Protein AF-0000000086211086 (afdb_homodimer)

Secondary structure (DSSP, 8-state):
--------S---EEEEETTS-EEEEPPP-TTSEEEEEEE-S---SSSPP--EEEEEEE--TTSSS--EEEEEEE-SSSSEEEEEEEEEEE-TT--EEEEEEEEEEE--SSGGGGGGSEEEEEEEEEE-/--------S---EEEEETTS-EEEEPPP-TTSEEEEEEE-S---SSSPP--EEEEEEE--TTSSS--EEEEEEE-SS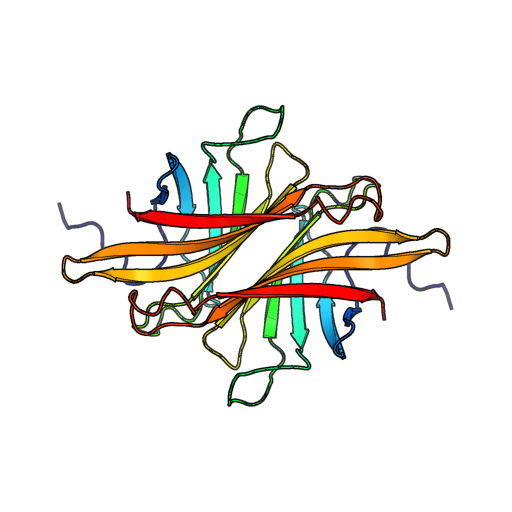SSEEEEEEEEEEE-TT--EEEEEEEEEEE--SSGGGGGGSEEEEEEEEEE-

Solvent-accessible surface area (backbone atoms only — not comparable to full-atom values): 1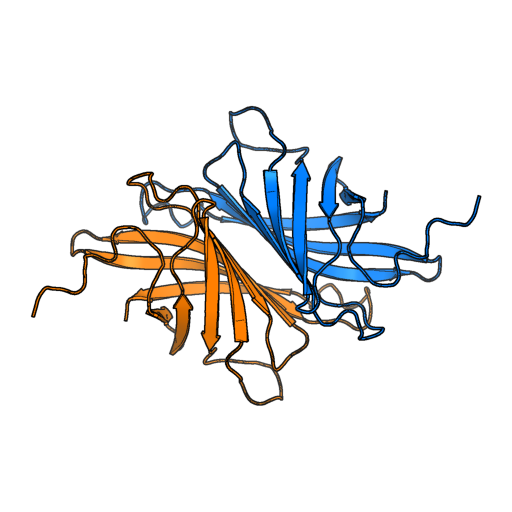3679 Å² total; per-residue (Å²): 128,79,72,72,76,72,73,69,74,52,83,43,43,44,33,35,31,88,78,62,24,38,36,41,33,44,70,54,50,97,82,19,40,27,42,37,37,37,36,66,64,74,75,91,63,93,49,72,84,48,75,16,49,29,42,32,41,34,48,65,56,81,45,93,54,55,40,25,26,25,33,28,38,51,45,69,54,49,73,33,24,36,27,32,33,32,35,44,45,67,48,97,87,65,52,52,34,36,48,34,40,36,40,38,27,47,60,55,96,45,78,88,50,49,87,74,27,64,45,74,53,71,50,48,29,32,71,108,128,78,71,73,75,74,72,67,76,52,80,42,42,45,33,35,31,88,79,61,22,39,35,40,34,43,70,53,50,97,83,19,40,27,42,36,37,38,36,67,64,72,73,91,63,93,50,71,84,45,75,15,48,29,44,34,40,34,48,67,59,82,44,94,55,55,39,25,27,27,32,28,38,51,47,69,52,49,72,34,24,36,27,32,33,32,34,46,46,66,48,98,87,66,53,50,34,37,47,34,40,36,41,39,28,48,60,57,95,44,77,87,51,50,86,74,26,62,46,73,52,70,50,48,28,32,70,108

Sequence (256 aa):
PSPPPSQQGTLAGIWVNELGSKMVLEPPNAKGEFSGSYLTAVSAAQKPILKSPLVGVQHDPSKEDQPTFGFTVNWAFSDSTTVFVGQRFVDSKGEETLETMWLLREEMDSAGDNWKATRVGTNVFRREPSPPPSQQGTLAGIWVNELGSKMVLEPPNAKGEFSGSYLTAVSAAQKPILKSPLVGVQHDPSKEDQPTFGFTVNWAFSDSTTVFVGQRFVDSKGEETLETMWLLREEMDSAGDNWKATRVGTNV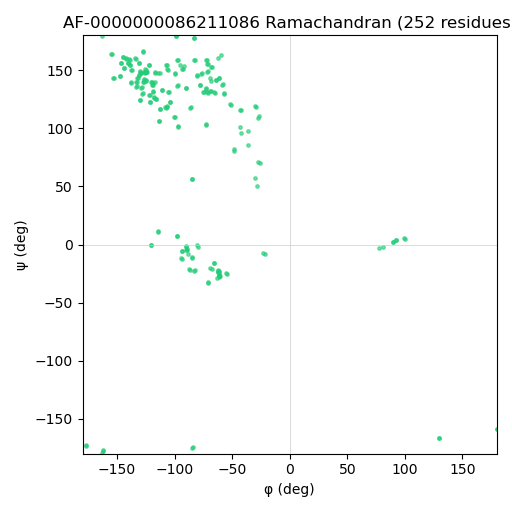FRRE

Foldseek 3Di:
DPDPPPCQQFPAAWKAWPLGKIKGKDGADQQQKTKTWIFDPDDPDPWDTDIWIKIWGWPHSVPSDFTKIKMKTDGPTAQKIKMKIWTWDQDPVRWIKTKIKMKIAHDDPDPVCRVPGIDIDIIMMTHD/DPDPPPCQQFPAAWKAWPLGKIKGKDGADQQQKTKTWIFDPDDPDPWDTDIWIKIWGWPDSPPSDFTKIKMKTDGPGAQKIKMKIWTWDQDPVRWIKTKIKMKIAHDDPDPVCRVPGIDIDIIMMTHD

InterPro domains:
  IPR005468 Avidin/streptavidin [PF01382] (7-127)
  IPR005468 Avidin/streptavidin [PS51326] (7-128)
  IPR005469 Avidin [PR00709] (11-25)
  IPR005469 Avidin [PR00709] (32-40)
  IPR005469 Avidin [PR00709] (62-74)
  IPR005469 Avidin [PR00709] (80-90)
  IPR005469 Avidin [PR00709] (98-109)
  IPR005469 Avidin [PR00709] (115-128)
  IPR036896 Avidin-like superfamily [G3DSA:2.40.128.30] (5-128)
  IPR036896 Avidin-like superfamily [SSF50876] (10-127)
  IPR051764 Avidin/Streptavidin-related [PTHR34399] (8-127)

Nearest PDB structures (foldseek):
  7zn1-assembly1_D  TM=9.710E-01  e=3.289E-14  Gallus gallus
  4jhq-assembly1_A-2  TM=9.637E-01  e=2.962E-14  Gallus gallus
  2avi-assembly1_A  TM=9.689E-01  e=3.122E-14  Gallus gallus
  5iru-assembly1_C  TM=9.589E-01  e=3.652E-14  Gallus gallus
  2cam-assembly1_B-2  TM=9.403E-01  e=3.841E-13  Gallus gallus

Radius of gyration: 18.15 Å; Cα contacts (8 Å, |Δi|>4): 656; chains: 2; bou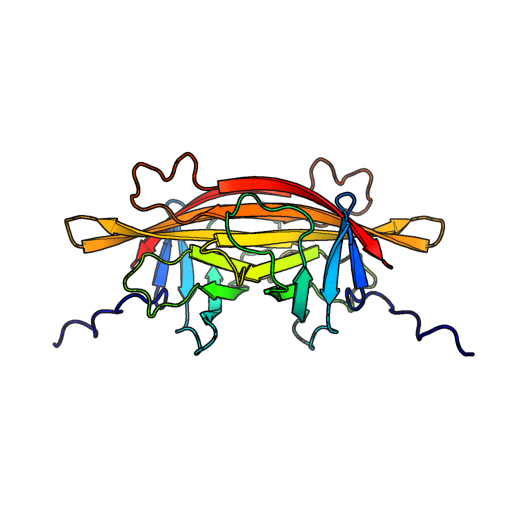nding box: 46×65×45 Å

Organism: Python bivittatus (NCBI:txid176946)

Structure (mmCIF, N/CA/C/O backbone):
data_AF-0000000086211086-model_v1
#
loop_
_entity.id
_entity.type
_entity.pdbx_description
1 polymer Avidin-like
#
loop_
_atom_site.group_PDB
_atom_site.id
_atom_site.type_symbol
_atom_site.label_atom_id
_atom_site.label_alt_id
_atom_site.label_comp_id
_atom_site.label_asym_id
_atom_site.label_entity_id
_atom_site.label_seq_id
_atom_site.pdbx_PDB_ins_code
_atom_site.Cartn_x
_atom_site.Cartn_y
_atom_site.Cartn_z
_atom_site.occupancy
_atom_site.B_iso_or_equiv
_atom_site.auth_seq_id
_atom_site.auth_comp_id
_atom_site.auth_asym_id
_atom_site.auth_atom_id
_atom_site.pdbx_PDB_model_num
ATOM 1 N N . PRO A 1 1 ? -15.328 -25.141 -25.922 1 28.23 1 PRO A N 1
ATOM 2 C CA . PRO A 1 1 ? -15.109 -23.719 -25.594 1 28.23 1 PRO A CA 1
ATOM 3 C C . PRO A 1 1 ? -13.695 -23.453 -25.094 1 28.23 1 PRO A C 1
ATOM 5 O O . PRO A 1 1 ? -13.164 -24.219 -24.281 1 28.23 1 PRO A O 1
ATOM 8 N N . SER A 1 2 ? -12.766 -22.859 -25.828 1 30.91 2 SER A N 1
ATOM 9 C CA . SER A 1 2 ? -11.328 -22.797 -25.578 1 30.91 2 SER A CA 1
ATOM 10 C C . SER A 1 2 ? -11.039 -22.328 -24.156 1 30.91 2 SER A C 1
ATOM 12 O O . SER A 1 2 ? -11.766 -21.484 -23.609 1 30.91 2 SER A O 1
ATOM 14 N N . PRO A 1 3 ? -10.359 -23.078 -23.297 1 35.62 3 PRO A N 1
ATOM 15 C CA . PRO A 1 3 ? -10.156 -22.641 -21.906 1 35.62 3 PRO A CA 1
ATOM 16 C C . PRO A 1 3 ? -9.805 -21.172 -21.781 1 35.62 3 PRO A C 1
ATOM 18 O O . PRO A 1 3 ? -9.281 -20.578 -22.734 1 35.62 3 PRO A O 1
ATOM 21 N N . PRO A 1 4 ? -10.562 -20.281 -21.172 1 39.59 4 PRO A N 1
ATOM 22 C CA . PRO A 1 4 ? -10.203 -18.859 -21.219 1 39.59 4 PRO A CA 1
ATOM 23 C C . PRO A 1 4 ? -8.703 -18.641 -21.312 1 39.59 4 PRO A C 1
ATOM 25 O O . PRO A 1 4 ? -7.91 -19.484 -20.891 1 39.59 4 PRO A O 1
ATOM 28 N N . PRO A 1 5 ? -8.156 -18.031 -22.297 1 39.59 5 PRO A N 1
ATOM 29 C CA . PRO A 1 5 ? -6.715 -17.844 -22.469 1 39.59 5 PRO A CA 1
ATOM 30 C C . PRO A 1 5 ? -5.953 -17.828 -21.156 1 39.59 5 PRO A C 1
ATOM 32 O O . PRO A 1 5 ? -6.492 -17.391 -20.125 1 39.59 5 PRO A O 1
ATOM 35 N N . SER A 1 6 ? -5.188 -18.812 -20.828 1 40.25 6 SER A N 1
ATOM 36 C CA . SER A 1 6 ? -4.336 -19.047 -19.672 1 40.25 6 SER A CA 1
ATOM 37 C C . SER A 1 6 ? -3.885 -17.734 -19.031 1 40.25 6 SER A C 1
ATOM 39 O O . SER A 1 6 ? -3.332 -16.875 -19.719 1 40.25 6 SER A O 1
ATOM 41 N N . GLN A 1 7 ? -4.801 -16.938 -18.359 1 49.19 7 GLN A N 1
ATOM 42 C CA . GLN A 1 7 ? -4.363 -15.703 -17.703 1 49.19 7 GLN A CA 1
ATOM 43 C C . GLN A 1 7 ? -2.92 -15.82 -17.234 1 49.19 7 GLN A C 1
ATOM 45 O O . GLN A 1 7 ? -2.641 -16.484 -16.234 1 49.19 7 GLN A O 1
ATOM 50 N N . GLN A 1 8 ? -2.047 -16.094 -18.078 1 50.94 8 GLN A N 1
ATOM 51 C CA . GLN A 1 8 ? -0.593 -16.219 -18.109 1 50.94 8 GLN A CA 1
ATOM 52 C C . GLN A 1 8 ? 0.067 -15.172 -17.203 1 50.94 8 GLN A C 1
ATOM 54 O O . GLN A 1 8 ? 0.174 -14 -17.578 1 50.94 8 GLN A O 1
ATOM 59 N N . GLY A 1 9 ? 0.181 -15.406 -16.156 1 63.81 9 GLY A N 1
ATOM 60 C CA . GLY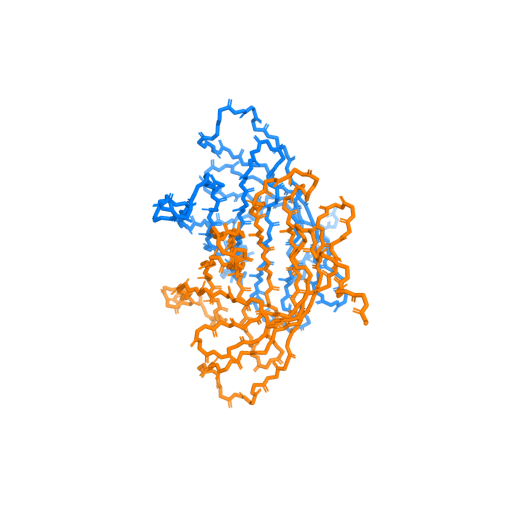 A 1 9 ? 1.133 -14.789 -15.258 1 63.81 9 GLY A CA 1
ATOM 61 C C . GLY A 1 9 ? 0.667 -13.438 -14.734 1 63.81 9 GLY A C 1
ATOM 62 O O . GLY A 1 9 ? 1.392 -12.773 -13.992 1 63.81 9 GLY A O 1
ATOM 63 N N . THR A 1 10 ? -0.598 -12.984 -15.25 1 75 10 THR A N 1
ATOM 64 C CA . THR A 1 10 ? -1.023 -11.664 -14.797 1 75 10 THR A CA 1
ATOM 65 C C . THR A 1 10 ? -2.006 -11.781 -13.633 1 75 10 THR A C 1
ATOM 67 O O . THR A 1 10 ? -2.619 -12.836 -13.438 1 75 10 THR A O 1
ATOM 70 N N . LEU A 1 11 ? -2.178 -10.773 -12.836 1 89.38 11 LEU A N 1
ATOM 71 C CA . LEU A 1 11 ? -3.092 -10.688 -11.703 1 89.38 11 LEU A CA 1
ATOM 72 C C . LEU A 1 11 ? -4.508 -10.367 -12.172 1 89.38 11 LEU A C 1
ATOM 74 O O . LEU A 1 11 ? -5.449 -10.406 -11.375 1 89.38 11 LEU A O 1
ATOM 78 N N . ALA A 1 12 ? -4.684 -10.211 -13.422 1 91.56 12 ALA A N 1
ATOM 79 C CA . ALA A 1 12 ? -5.996 -9.836 -13.938 1 91.56 12 ALA A CA 1
ATOM 80 C C . ALA A 1 12 ? -7.027 -10.93 -13.672 1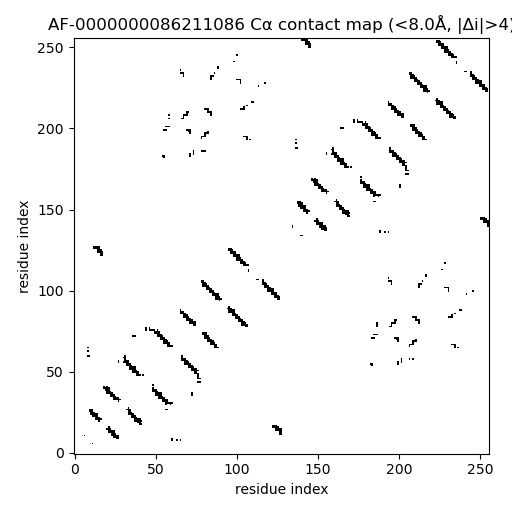 91.56 12 ALA A C 1
ATOM 82 O O . ALA A 1 12 ? -6.723 -12.125 -13.789 1 91.56 12 ALA A O 1
ATOM 83 N N . GLY A 1 13 ? -8.242 -10.5 -13.336 1 94.31 13 GLY A N 1
ATOM 84 C CA . GLY A 1 13 ? -9.312 -11.445 -13.062 1 94.31 13 GLY A CA 1
ATOM 85 C C . GLY A 1 13 ? -10.016 -11.172 -11.742 1 94.31 13 GLY A C 1
ATOM 86 O O . GLY A 1 13 ? -9.93 -10.07 -11.203 1 94.31 13 GLY A O 1
ATOM 87 N N . ILE A 1 14 ? -10.758 -12.148 -11.367 1 96.81 14 ILE A N 1
ATOM 88 C CA . ILE A 1 14 ? -11.547 -12.039 -10.148 1 96.81 14 ILE A CA 1
ATOM 89 C C . ILE A 1 14 ? -10.906 -12.875 -9.039 1 96.81 14 ILE A C 1
ATOM 91 O O . ILE A 1 14 ? -10.594 -14.055 -9.25 1 96.81 14 ILE A O 1
ATOM 95 N N . TRP A 1 15 ? -10.75 -12.273 -7.906 1 97.19 15 TRP A N 1
ATOM 96 C CA . TRP A 1 15 ? -10.125 -12.906 -6.75 1 97.19 15 TRP A CA 1
ATOM 97 C C . TRP A 1 15 ? -11.023 -12.805 -5.523 1 97.19 15 TRP A C 1
ATOM 99 O O . TRP A 1 15 ? -11.609 -11.75 -5.262 1 97.19 15 TRP A O 1
ATOM 109 N N . VAL A 1 16 ? -11.102 -13.875 -4.707 1 98.06 16 VAL A N 1
ATOM 110 C CA . VAL A 1 16 ? -11.906 -13.914 -3.486 1 98.06 16 VAL A CA 1
ATOM 111 C C . VAL A 1 16 ? -11.047 -14.406 -2.32 1 98.06 16 VAL A C 1
ATOM 113 O O . VAL A 1 16 ? -10.297 -15.367 -2.461 1 98.06 16 VAL A O 1
ATOM 116 N N . ASN A 1 17 ? -11.188 -13.672 -1.181 1 97.75 17 ASN A N 1
ATOM 117 C CA . ASN A 1 17 ? -10.383 -14.141 -0.052 1 97.75 17 ASN A CA 1
ATOM 118 C C . ASN A 1 17 ? -11.211 -14.992 0.909 1 97.75 17 ASN A C 1
ATOM 120 O O . ASN A 1 17 ? -12.391 -15.25 0.659 1 97.75 17 ASN A O 1
ATOM 124 N N . GLU A 1 18 ? -10.57 -15.477 1.954 1 96.44 18 GLU A N 1
ATOM 125 C CA . GLU A 1 18 ? -11.148 -16.422 2.9 1 96.44 18 GLU A CA 1
ATOM 126 C C . GLU A 1 18 ? -12.305 -15.797 3.68 1 96.44 18 GLU A C 1
ATOM 128 O O . GLU A 1 18 ? -13.102 -16.5 4.293 1 96.44 18 GLU A O 1
ATOM 133 N N . LEU A 1 19 ? -12.453 -14.469 3.678 1 96.81 19 LEU A N 1
ATOM 134 C CA . LEU A 1 19 ? -13.531 -13.781 4.391 1 96.81 19 LEU A CA 1
ATOM 135 C C . LEU A 1 19 ? -14.719 -13.531 3.467 1 96.81 19 LEU A C 1
ATOM 137 O O . LEU A 1 19 ? -15.766 -13.062 3.914 1 96.81 19 LEU A O 1
ATOM 141 N N . GLY A 1 20 ? -14.469 -13.75 2.143 1 97.12 20 GLY A N 1
ATOM 142 C CA . GLY A 1 20 ? -15.523 -13.547 1.163 1 97.12 20 GLY A CA 1
ATOM 143 C C . GLY A 1 20 ? -15.422 -12.211 0.448 1 97.12 20 GLY A C 1
ATOM 144 O O . GLY A 1 20 ? -16.344 -11.82 -0.28 1 97.12 20 GLY A O 1
ATOM 145 N N . SER A 1 21 ? -14.375 -11.453 0.694 1 97.62 21 SER A N 1
ATOM 146 C CA . SER A 1 21 ? -14.148 -10.219 -0.049 1 97.62 21 SER A CA 1
ATOM 147 C C . SER A 1 21 ? -13.719 -10.508 -1.483 1 97.62 21 SER A C 1
ATOM 149 O O . SER A 1 21 ? -13 -11.477 -1.737 1 97.62 21 SER A O 1
ATOM 151 N N . LYS A 1 22 ? -14.094 -9.625 -2.365 1 97.88 22 LYS A N 1
ATOM 152 C CA . LYS A 1 22 ? -13.867 -9.859 -3.789 1 97.88 22 LYS A CA 1
ATOM 153 C C . LYS A 1 22 ? -13.148 -8.68 -4.43 1 97.88 22 LYS A C 1
ATOM 155 O O . LYS A 1 22 ? -13.516 -7.523 -4.215 1 97.88 22 LYS A O 1
ATOM 160 N N . MET A 1 23 ? -12.102 -8.969 -5.148 1 97.44 23 MET A N 1
ATOM 161 C CA . MET A 1 23 ? -11.461 -7.934 -5.953 1 97.44 23 MET A CA 1
ATOM 162 C C . MET A 1 23 ? -11.469 -8.312 -7.43 1 97.44 23 MET A C 1
ATOM 164 O O . MET A 1 23 ? -11.312 -9.484 -7.777 1 97.44 23 MET A O 1
ATOM 168 N N . VAL A 1 24 ? -11.703 -7.387 -8.289 1 97.56 24 VAL A N 1
ATOM 169 C CA . VAL A 1 24 ? -11.633 -7.508 -9.742 1 97.56 24 VAL A CA 1
ATOM 170 C C . VAL A 1 24 ? -10.477 -6.66 -10.281 1 97.56 24 VAL A C 1
ATOM 172 O O . VAL A 1 24 ? -10.477 -5.438 -10.141 1 97.56 24 VAL A O 1
ATOM 175 N N . LEU A 1 25 ? -9.5 -7.32 -10.883 1 95.81 25 LEU A N 1
ATOM 176 C CA . LEU A 1 25 ? -8.305 -6.625 -11.336 1 95.81 25 LEU A CA 1
ATOM 177 C C . LEU A 1 25 ? -8.25 -6.586 -12.859 1 95.81 25 LEU A C 1
ATOM 179 O O . LEU A 1 25 ? -8.477 -7.605 -13.523 1 95.81 25 LEU A O 1
ATOM 183 N N . GLU A 1 26 ? -7.961 -5.418 -13.344 1 94.88 26 GLU A N 1
ATOM 184 C CA . GLU A 1 26 ? -7.691 -5.25 -14.773 1 94.88 26 GLU A CA 1
ATOM 185 C C . GLU A 1 26 ? -6.246 -5.605 -15.109 1 94.88 26 GLU A C 1
ATOM 187 O O . GLU A 1 26 ? -5.383 -5.594 -14.227 1 94.88 26 GLU A O 1
ATOM 192 N N . PRO A 1 27 ? -5.992 -5.918 -16.438 1 91.12 27 PRO A N 1
ATOM 193 C CA . PRO A 1 27 ? -4.602 -6.176 -16.812 1 91.12 27 PRO A CA 1
ATOM 194 C C . PRO A 1 27 ? -3.693 -4.973 -16.578 1 91.12 27 PRO A C 1
ATOM 196 O O . PRO A 1 27 ? -4.113 -3.828 -16.766 1 91.12 27 PRO A O 1
ATOM 199 N N . PRO A 1 28 ? -2.455 -5.301 -16.156 1 88.5 28 PRO A N 1
ATOM 200 C CA . PRO A 1 28 ? -1.507 -4.199 -15.984 1 88.5 28 PRO A CA 1
ATOM 201 C C . PRO A 1 28 ? -1.021 -3.613 -17.312 1 88.5 28 PRO A C 1
ATOM 203 O O . PRO A 1 28 ? -1.089 -4.281 -18.344 1 88.5 28 PRO A O 1
ATOM 206 N N . ASN A 1 29 ? -0.563 -2.418 -17.172 1 88.75 29 ASN A N 1
ATOM 207 C CA . ASN A 1 29 ? 0.105 -1.812 -18.328 1 88.75 29 ASN A CA 1
ATOM 208 C C . ASN A 1 29 ? 1.573 -2.221 -18.391 1 88.75 29 ASN A C 1
ATOM 210 O O . ASN A 1 29 ? 2.02 -3.088 -17.641 1 88.75 29 ASN A O 1
ATOM 214 N N . ALA A 1 30 ? 2.287 -1.671 -19.297 1 84.06 30 ALA A N 1
ATOM 215 C CA . ALA A 1 30 ? 3.674 -2.055 -19.531 1 84.06 30 ALA A CA 1
ATOM 216 C C . ALA A 1 30 ? 4.543 -1.779 -18.312 1 84.06 30 ALA A C 1
ATOM 218 O O . ALA A 1 30 ? 5.586 -2.41 -18.141 1 84.06 30 ALA A O 1
ATOM 219 N N . LYS A 1 31 ? 4.094 -0.854 -17.5 1 84.19 31 LYS A N 1
ATOM 220 C CA . LYS A 1 31 ? 4.867 -0.5 -16.312 1 84.19 31 LYS A CA 1
ATOM 221 C C . LYS A 1 31 ? 4.461 -1.36 -15.125 1 84.19 31 LYS A C 1
ATOM 223 O O . LYS A 1 31 ? 4.98 -1.184 -14.016 1 84.19 31 LYS A O 1
ATOM 228 N N . GLY A 1 32 ? 3.52 -2.213 -15.305 1 86.69 32 GLY A N 1
ATOM 229 C CA . GLY A 1 32 ? 3.043 -3.08 -14.242 1 86.69 32 GLY A CA 1
ATOM 230 C C . GLY A 1 32 ? 1.909 -2.471 -13.438 1 86.69 32 GLY A C 1
ATOM 231 O O . GLY A 1 32 ? 1.451 -3.059 -12.453 1 86.69 32 GLY A O 1
ATOM 232 N N . GLU A 1 33 ? 1.479 -1.303 -13.82 1 89.31 33 GLU A N 1
ATOM 233 C CA . GLU A 1 33 ? 0.398 -0.636 -13.102 1 89.31 33 GLU A CA 1
ATOM 234 C C . GLU A 1 33 ? -0.959 -1.232 -13.469 1 89.31 33 GLU A C 1
ATOM 236 O O . GLU A 1 33 ? -1.221 -1.524 -14.633 1 89.31 33 GLU A O 1
ATOM 241 N N . PHE A 1 34 ? -1.736 -1.402 -12.414 1 91.06 34 PHE A N 1
ATOM 242 C CA . PHE A 1 34 ? -3.061 -1.958 -12.664 1 91.06 34 PHE A CA 1
ATOM 243 C C . PHE A 1 34 ? -4.113 -1.259 -11.812 1 91.06 34 PHE A C 1
ATOM 245 O O . PHE A 1 34 ? -3.779 -0.57 -10.844 1 91.06 34 PHE A O 1
ATOM 252 N N . SER A 1 35 ? -5.355 -1.371 -12.25 1 94.06 35 SER A N 1
ATOM 253 C CA . SER A 1 35 ? -6.516 -0.874 -11.523 1 94.06 35 SER A CA 1
ATOM 254 C C . SER A 1 35 ? -7.574 -1.961 -11.352 1 94.06 35 SER A C 1
ATOM 256 O O . SER A 1 35 ? -7.48 -3.025 -11.969 1 94.06 35 SER A O 1
ATOM 258 N N . GLY A 1 36 ? -8.453 -1.67 -10.508 1 96.25 36 GLY A N 1
ATOM 259 C CA . GLY A 1 36 ? -9.555 -2.584 -10.25 1 96.25 36 GLY A CA 1
ATOM 260 C C . GLY A 1 36 ? -10.516 -2.076 -9.195 1 96.25 36 GLY A C 1
ATOM 261 O O . GLY A 1 36 ? -10.617 -0.869 -8.969 1 96.25 36 GLY A O 1
ATOM 262 N N . SER A 1 37 ? -11.242 -3.059 -8.641 1 97.88 37 SER A N 1
ATOM 263 C CA . SER A 1 37 ? -12.188 -2.738 -7.574 1 97.88 37 SER A CA 1
ATOM 264 C C . SER A 1 37 ? -12.148 -3.787 -6.469 1 97.88 37 SER A C 1
ATOM 266 O O . SER A 1 37 ? -11.742 -4.926 -6.699 1 97.88 37 SER A O 1
ATOM 268 N N . TYR A 1 38 ? -12.516 -3.324 -5.344 1 97.75 38 TYR A N 1
ATOM 269 C CA . TYR A 1 38 ? -12.547 -4.16 -4.148 1 97.75 38 TYR A CA 1
ATOM 270 C C . TYR A 1 38 ? -13.883 -4.051 -3.434 1 97.75 38 TYR A C 1
ATOM 272 O O . TYR A 1 38 ? -14.328 -2.949 -3.107 1 97.75 38 TYR A O 1
ATOM 280 N N . LEU A 1 39 ? -14.523 -5.121 -3.217 1 97.75 39 LEU A N 1
ATOM 281 C CA . LEU A 1 39 ? -15.719 -5.223 -2.381 1 97.75 39 LEU A CA 1
ATOM 282 C C . LEU A 1 39 ? -15.438 -6.059 -1.136 1 97.75 39 LEU A C 1
ATOM 284 O O . LEU A 1 39 ? -15.367 -7.289 -1.212 1 97.75 39 LEU A O 1
ATOM 288 N N . THR A 1 40 ? -15.344 -5.383 -0.01 1 96.81 40 THR A N 1
ATOM 289 C CA . THR A 1 40 ? -15.047 -6.098 1.229 1 96.81 40 THR A CA 1
ATOM 290 C C . THR A 1 40 ? -16.312 -6.742 1.794 1 96.81 40 THR A C 1
ATOM 292 O O . THR A 1 40 ? -17.406 -6.18 1.69 1 96.81 40 THR A O 1
ATOM 295 N N . ALA A 1 41 ? -16.078 -7.887 2.391 1 94.88 41 ALA A N 1
ATOM 296 C CA . ALA A 1 41 ? -17.172 -8.57 3.076 1 94.88 41 ALA A CA 1
ATOM 297 C C . ALA A 1 41 ? -17.297 -8.094 4.52 1 94.88 41 ALA A C 1
ATOM 299 O O . ALA A 1 41 ? -18.344 -8.289 5.156 1 94.88 41 ALA A O 1
ATOM 300 N N . VAL A 1 42 ? -16.188 -7.512 5.039 1 91.5 42 VAL A N 1
ATOM 301 C CA . VAL A 1 42 ? -16.188 -7.137 6.449 1 91.5 42 VAL A CA 1
ATOM 302 C C . VAL A 1 42 ? -15.797 -5.668 6.594 1 91.5 42 VAL A C 1
ATOM 304 O O . VAL A 1 42 ? -15 -5.148 5.805 1 91.5 42 VAL A O 1
ATOM 307 N N . SER A 1 43 ? -16.438 -5.016 7.496 1 89.38 43 SER A N 1
ATOM 308 C CA . SER A 1 43 ? -16.109 -3.623 7.793 1 89.38 43 SER A CA 1
ATOM 309 C C . SER A 1 43 ? -16.469 -3.273 9.234 1 89.38 43 SER A C 1
ATOM 311 O O . SER A 1 43 ? -17.438 -3.791 9.789 1 89.38 43 SER A O 1
ATOM 313 N N . ALA A 1 44 ? -15.539 -2.408 9.773 1 81.88 44 ALA A N 1
ATOM 314 C CA . ALA A 1 44 ? -15.875 -1.847 11.078 1 81.88 44 ALA A CA 1
ATOM 315 C C . ALA A 1 44 ? -16.578 -0.499 10.93 1 81.88 44 ALA A C 1
ATOM 317 O O . ALA A 1 44 ? -17.031 0.084 11.914 1 81.88 44 ALA A O 1
ATOM 318 N N . ALA A 1 45 ? -16.625 -0.07 9.688 1 80.88 45 ALA A N 1
ATOM 319 C CA . ALA A 1 45 ? -17.25 1.226 9.453 1 80.88 45 ALA A CA 1
ATOM 320 C C . ALA A 1 45 ? -18.766 1.14 9.625 1 80.88 45 ALA A C 1
ATOM 322 O O . ALA A 1 45 ? -19.359 0.079 9.422 1 80.88 45 ALA A O 1
ATOM 323 N N . GLN A 1 46 ? -19.406 2.283 9.953 1 83.69 46 GLN A N 1
ATOM 324 C CA . GLN A 1 46 ? -20.844 2.352 10.211 1 83.69 46 GLN A CA 1
ATOM 325 C C . GLN A 1 46 ? -21.625 2.619 8.922 1 83.69 46 GLN A C 1
ATOM 327 O O . GLN A 1 46 ? -22.844 2.58 8.914 1 83.69 46 GLN A O 1
ATOM 332 N N . LYS A 1 47 ? -20.969 2.809 7.852 1 88.88 47 LYS A N 1
ATOM 333 C CA . LYS A 1 47 ? -21.609 3.062 6.566 1 88.88 47 LYS A CA 1
ATOM 334 C C . LYS A 1 47 ? -21.75 1.778 5.754 1 88.88 47 LYS A C 1
ATOM 336 O O . LYS A 1 47 ? -20.969 0.843 5.934 1 88.88 47 LYS A O 1
ATOM 341 N N . PRO A 1 48 ? -22.781 1.76 4.812 1 93 48 PRO A N 1
ATOM 342 C CA . PRO A 1 48 ? -22.875 0.594 3.932 1 93 48 PRO A CA 1
ATOM 343 C C . PRO A 1 48 ? -21.609 0.368 3.104 1 93 48 PRO A C 1
ATOM 345 O O . PRO A 1 48 ? -21.031 1.325 2.586 1 93 48 PRO A O 1
ATOM 348 N N . ILE A 1 49 ? -21.297 -0.872 3.064 1 93.44 49 ILE A N 1
ATOM 349 C CA . ILE A 1 49 ? -20.141 -1.265 2.273 1 93.44 49 ILE A CA 1
ATOM 350 C C . ILE A 1 49 ? -20.406 -0.988 0.795 1 93.44 49 ILE A C 1
ATOM 352 O O . ILE A 1 49 ? -21.484 -1.306 0.28 1 93.44 49 ILE A O 1
ATOM 356 N N . LEU A 1 50 ? -19.438 -0.322 0.198 1 95.31 50 LEU A N 1
ATOM 357 C CA . LEU A 1 50 ? -19.5 -0.047 -1.232 1 95.31 50 LEU A CA 1
ATOM 358 C C . LEU A 1 50 ? -18.266 -0.567 -1.943 1 95.31 50 LEU A C 1
ATOM 360 O O . LEU A 1 50 ? -17.172 -0.585 -1.364 1 95.31 50 LEU A O 1
ATOM 364 N N . LYS A 1 51 ? -18.547 -0.965 -3.223 1 96.62 51 LYS A N 1
ATOM 365 C CA . LYS A 1 51 ? -17.406 -1.262 -4.086 1 96.62 51 LYS A CA 1
ATOM 366 C C . LYS A 1 51 ? -16.469 -0.059 -4.203 1 96.62 51 LYS A C 1
ATOM 368 O O . LYS A 1 51 ? -16.922 1.064 -4.434 1 96.62 51 LYS A O 1
ATOM 373 N N . SER A 1 52 ? -15.18 -0.256 -3.984 1 95.94 52 SER A N 1
ATOM 374 C CA . SER A 1 52 ? -14.211 0.834 -3.949 1 95.94 52 SER A CA 1
ATOM 375 C C . SER A 1 52 ? -13.07 0.596 -4.941 1 95.94 52 SER A C 1
ATOM 377 O O . SER A 1 52 ? -12.703 -0.549 -5.203 1 95.94 52 SER A O 1
ATOM 379 N N . PRO A 1 53 ? -12.492 1.632 -5.457 1 95.06 53 PRO A N 1
ATOM 380 C CA . PRO A 1 53 ? -11.414 1.485 -6.441 1 95.06 53 PRO A CA 1
ATOM 381 C C . PRO A 1 53 ? -10.086 1.09 -5.809 1 95.06 53 PRO A C 1
ATOM 383 O O . PRO A 1 53 ? -9.812 1.455 -4.66 1 95.06 53 PRO A O 1
ATOM 386 N N . LEU A 1 54 ? -9.297 0.311 -6.559 1 95.38 54 LEU A N 1
ATOM 387 C CA . LEU A 1 54 ? -7.93 0.018 -6.148 1 95.38 54 LEU A CA 1
ATOM 388 C C . LEU A 1 54 ? -6.953 0.288 -7.289 1 95.38 54 LEU A C 1
ATOM 390 O O . LEU A 1 54 ? -7.328 0.22 -8.461 1 95.38 54 LEU A O 1
ATOM 394 N N . VAL A 1 55 ? -5.766 0.703 -6.918 1 93.44 55 VAL A N 1
ATOM 395 C CA . VAL A 1 55 ? -4.656 0.897 -7.848 1 93.44 55 VAL A CA 1
ATOM 396 C C . VAL A 1 55 ? -3.395 0.24 -7.289 1 93.44 55 VAL A C 1
ATOM 398 O O . VAL A 1 55 ? -3.166 0.249 -6.078 1 93.44 55 VAL A O 1
ATOM 401 N N . GLY A 1 56 ? -2.682 -0.291 -8.234 1 93.12 56 GLY A N 1
ATOM 402 C CA . GLY A 1 56 ? -1.483 -0.963 -7.762 1 93.12 56 GLY A CA 1
ATOM 403 C C . GLY A 1 56 ? -0.461 -1.204 -8.859 1 93.12 56 GLY A C 1
ATOM 404 O O . GLY A 1 56 ? -0.574 -0.649 -9.953 1 93.12 56 GLY A O 1
ATOM 405 N N . VAL A 1 57 ? 0.605 -1.869 -8.422 1 91.75 57 VAL A N 1
ATOM 406 C CA . VAL A 1 57 ? 1.685 -2.205 -9.344 1 91.75 57 VAL A CA 1
ATOM 407 C C . VAL A 1 57 ? 2.158 -3.635 -9.086 1 91.75 57 VAL A C 1
ATOM 409 O O . VAL A 1 57 ? 2.227 -4.074 -7.938 1 91.75 57 VAL A O 1
ATOM 412 N N . GLN A 1 58 ? 2.422 -4.316 -10.203 1 89.44 58 GLN A N 1
ATOM 413 C CA . GLN A 1 58 ? 3.07 -5.621 -10.094 1 89.44 58 GLN A CA 1
ATOM 414 C C . GLN A 1 58 ? 4.422 -5.621 -10.797 1 89.44 58 GLN A C 1
ATOM 416 O O . GLN A 1 58 ? 4.617 -4.902 -11.781 1 89.44 58 GLN A O 1
ATOM 421 N N . HIS A 1 59 ? 5.355 -6.242 -10.18 1 83 59 HIS A N 1
ATOM 422 C CA . HIS A 1 59 ? 6.664 -6.34 -10.82 1 83 59 HIS A CA 1
ATOM 423 C C . HIS A 1 59 ? 6.566 -7.055 -12.164 1 83 59 HIS A C 1
ATOM 425 O O . HIS A 1 59 ? 5.562 -7.703 -12.453 1 83 59 HIS A O 1
ATOM 431 N N . ASP A 1 60 ? 7.598 -6.938 -13.055 1 64 60 ASP A N 1
ATOM 432 C CA . ASP A 1 60 ? 7.688 -7.363 -14.445 1 64 60 ASP A CA 1
ATOM 433 C C . ASP A 1 60 ? 7.094 -8.758 -14.633 1 64 60 ASP A C 1
ATOM 435 O O . ASP A 1 60 ? 7.672 -9.75 -14.188 1 64 60 ASP A O 1
ATOM 439 N N . PRO A 1 61 ? 5.871 -8.617 -15.141 1 57.06 61 PRO A N 1
ATOM 440 C CA . PRO A 1 61 ? 5.199 -9.883 -15.438 1 57.06 61 PRO A CA 1
ATOM 441 C C . PRO A 1 61 ? 6.012 -10.781 -16.375 1 57.06 61 PRO A C 1
ATOM 443 O O . PRO A 1 61 ? 5.703 -11.961 -16.516 1 57.06 61 PRO A O 1
ATOM 446 N N . SER A 1 62 ? 6.875 -10.094 -17.141 1 54 62 SER A N 1
ATOM 447 C CA . SER A 1 62 ? 7.598 -10.914 -18.094 1 54 62 SER A CA 1
ATOM 448 C C . SER A 1 62 ? 8.438 -11.977 -17.391 1 54 62 SER A C 1
ATOM 450 O O . SER A 1 62 ? 8.906 -12.922 -18.031 1 54 62 SER A O 1
ATOM 452 N N . LYS A 1 63 ? 8.766 -11.586 -16.219 1 55.03 63 LYS A N 1
ATOM 453 C CA . LYS A 1 63 ? 9.578 -12.594 -15.539 1 55.03 63 LYS A CA 1
ATOM 454 C C . LYS A 1 63 ? 8.727 -13.789 -15.109 1 55.03 63 LYS A C 1
ATOM 456 O O . LYS A 1 63 ? 7.559 -13.625 -14.758 1 55.03 63 LYS A O 1
ATOM 461 N N . GLU A 1 64 ? 8.844 -14.852 -15.852 1 51.56 64 GLU A N 1
ATOM 462 C CA . GLU A 1 64 ? 8.203 -16.125 -15.547 1 51.56 64 GLU A CA 1
ATOM 463 C C . GLU A 1 64 ? 7.891 -16.25 -14.055 1 51.56 64 GLU A C 1
ATOM 465 O O . GLU A 1 64 ? 7.16 -17.156 -13.641 1 51.56 64 GLU A O 1
ATOM 470 N N . ASP A 1 65 ? 8.414 -15.211 -13.219 1 58.91 65 ASP A N 1
ATOM 471 C CA . ASP A 1 65 ? 8.438 -15.492 -11.781 1 58.91 65 ASP A CA 1
ATOM 472 C C . ASP A 1 65 ? 7.25 -14.836 -11.078 1 58.91 65 ASP A C 1
ATOM 474 O O . ASP A 1 65 ? 6.57 -13.984 -11.656 1 58.91 65 ASP A O 1
ATOM 478 N N . GLN A 1 66 ? 6.793 -15.484 -10.062 1 62.91 66 GLN A N 1
ATOM 479 C CA . GLN A 1 66 ? 5.75 -15.086 -9.117 1 62.91 66 GLN A CA 1
ATOM 480 C C . GLN A 1 66 ? 5.984 -13.672 -8.609 1 62.91 66 GLN A C 1
ATOM 482 O O . GLN A 1 66 ? 6.582 -13.477 -7.547 1 62.91 66 GLN A O 1
ATOM 487 N N . PRO A 1 67 ? 5.543 -12.711 -9.453 1 79.62 67 PRO A N 1
ATOM 488 C CA . PRO A 1 67 ? 5.934 -11.344 -9.102 1 79.62 67 PRO A CA 1
ATOM 489 C C . PRO A 1 67 ? 5.25 -10.844 -7.832 1 79.62 67 PRO A C 1
ATOM 491 O O . PRO A 1 67 ? 4.137 -11.266 -7.516 1 79.62 67 PRO A O 1
ATOM 494 N N . THR A 1 68 ? 6.027 -10.094 -7.008 1 91.38 68 THR A N 1
ATOM 495 C CA . THR A 1 68 ? 5.426 -9.336 -5.91 1 91.38 68 THR A CA 1
ATOM 496 C C . THR A 1 68 ? 4.562 -8.195 -6.449 1 91.38 68 THR A C 1
ATOM 498 O O . THR A 1 68 ? 4.73 -7.77 -7.594 1 91.38 68 THR A O 1
ATOM 501 N N . PHE A 1 69 ? 3.623 -7.855 -5.695 1 93.62 69 PHE A N 1
ATOM 502 C CA . PHE A 1 69 ? 2.738 -6.754 -6.07 1 93.62 69 PHE A CA 1
ATOM 503 C C . PHE A 1 69 ? 2.311 -5.965 -4.84 1 93.62 69 PHE A C 1
ATOM 505 O O . PHE A 1 69 ? 2.475 -6.426 -3.709 1 93.62 69 PHE A O 1
ATOM 512 N N . GLY A 1 70 ? 1.871 -4.828 -5.062 1 96.25 70 GLY A N 1
ATOM 513 C CA . GLY A 1 70 ? 1.206 -3.994 -4.078 1 96.25 70 GLY A CA 1
ATOM 514 C C . GLY A 1 70 ? 0.076 -3.168 -4.66 1 96.25 70 GLY A C 1
ATOM 515 O O . GLY A 1 70 ? 0.096 -2.824 -5.844 1 96.25 70 GLY A O 1
ATOM 516 N N . PHE A 1 71 ? -0.884 -2.885 -3.76 1 96 71 PHE A N 1
ATOM 517 C CA . PHE A 1 71 ? -1.951 -2.012 -4.23 1 96 71 PHE A CA 1
ATOM 518 C C . PHE A 1 71 ? -2.604 -1.273 -3.068 1 96 71 PHE A C 1
ATOM 520 O O . PHE A 1 71 ? -2.418 -1.647 -1.908 1 96 71 PHE A O 1
ATOM 527 N N . THR A 1 72 ? -3.324 -0.233 -3.443 1 95.81 72 THR A N 1
ATOM 528 C CA . THR A 1 72 ? -4.055 0.612 -2.504 1 95.81 72 THR A CA 1
ATOM 529 C C . THR A 1 72 ? -5.551 0.584 -2.801 1 95.81 72 THR A C 1
ATOM 531 O O . THR A 1 72 ? -5.961 0.688 -3.959 1 95.81 72 THR A O 1
ATOM 534 N N . VAL A 1 73 ? -6.281 0.391 -1.79 1 95.31 73 VAL A N 1
ATOM 535 C CA . VAL A 1 73 ? -7.73 0.518 -1.895 1 95.31 73 VAL A CA 1
ATOM 536 C C . VAL A 1 73 ? -8.18 1.832 -1.262 1 95.31 73 VAL A C 1
ATOM 538 O O . VAL A 1 73 ? -7.859 2.113 -0.105 1 95.31 73 VAL A O 1
ATOM 541 N N . ASN A 1 74 ? -8.82 2.602 -1.998 1 92.44 74 ASN A N 1
ATOM 542 C CA . ASN A 1 74 ? -9.453 3.828 -1.521 1 92.44 74 ASN A CA 1
ATOM 543 C C . ASN A 1 74 ? -10.93 3.615 -1.217 1 92.44 74 ASN A C 1
ATOM 545 O O . ASN A 1 74 ? -11.773 3.707 -2.111 1 92.44 74 ASN A O 1
ATOM 549 N N . TRP A 1 75 ? -11.203 3.471 0.067 1 93.25 75 TRP A N 1
ATOM 550 C CA . TRP A 1 75 ? -12.555 3.061 0.44 1 93.25 75 TRP A CA 1
ATOM 551 C C . TRP A 1 75 ? -13.562 4.168 0.148 1 93.25 75 TRP A C 1
ATOM 553 O O . TRP A 1 75 ? -13.375 5.309 0.58 1 93.25 75 TRP A O 1
ATOM 563 N N . ALA A 1 76 ? -14.609 3.848 -0.462 1 92.44 76 ALA A N 1
ATOM 564 C CA . ALA A 1 76 ? -15.617 4.809 -0.89 1 92.44 76 ALA A CA 1
ATOM 565 C C . ALA A 1 76 ? -16.609 5.109 0.236 1 92.44 76 ALA A C 1
ATOM 567 O O . ALA A 1 76 ? -17.359 6.082 0.169 1 92.44 76 ALA A O 1
ATOM 568 N N . PHE A 1 77 ? -16.594 4.398 1.258 1 92 77 PHE A N 1
ATOM 569 C CA . PHE A 1 77 ? -17.625 4.512 2.277 1 92 77 PHE A CA 1
ATOM 570 C C . PHE A 1 77 ? -17.016 4.875 3.627 1 92 77 PHE A C 1
ATOM 572 O O . PHE A 1 77 ? -17.719 4.875 4.645 1 92 77 PHE A O 1
ATOM 579 N N . SER A 1 78 ? -15.734 5.012 3.678 1 89.06 78 SER A N 1
ATOM 580 C CA . SER A 1 78 ? -15.047 5.41 4.902 1 89.06 78 SER A CA 1
ATOM 581 C C . SER A 1 78 ? -13.812 6.262 4.598 1 89.06 78 SER A C 1
ATOM 583 O O . SER A 1 78 ? -13.219 6.133 3.527 1 89.06 78 SER A O 1
ATOM 585 N N . ASP A 1 79 ? -13.438 7.07 5.625 1 87.56 79 ASP A N 1
ATOM 586 C CA . ASP A 1 79 ? -12.219 7.859 5.504 1 87.56 79 ASP A CA 1
ATOM 587 C C . ASP A 1 79 ? -10.992 7.043 5.914 1 87.56 79 ASP A C 1
ATOM 589 O O . ASP A 1 79 ? -10.289 7.402 6.855 1 87.56 79 ASP A O 1
ATOM 593 N N . SER A 1 80 ? -10.828 5.957 5.289 1 90.88 80 SER A N 1
ATOM 594 C CA . SER A 1 80 ? -9.727 5.035 5.547 1 90.88 80 SER A CA 1
ATOM 595 C C . SER A 1 80 ? -9.078 4.57 4.25 1 90.88 80 SER A C 1
ATOM 597 O O . SER A 1 80 ? -9.641 4.754 3.168 1 90.88 80 SER A O 1
ATOM 599 N N . THR A 1 81 ? -7.922 4.121 4.406 1 93.62 81 THR A N 1
ATOM 600 C CA . THR A 1 81 ? -7.133 3.596 3.295 1 93.62 81 THR A CA 1
ATOM 601 C C . THR A 1 81 ? -6.508 2.254 3.664 1 93.62 81 THR A C 1
ATOM 603 O O . THR A 1 81 ? -6.008 2.08 4.777 1 93.62 81 THR A O 1
ATOM 606 N N . THR A 1 82 ? -6.582 1.329 2.711 1 96.31 82 THR A N 1
ATOM 607 C CA . THR A 1 82 ? -5.891 0.06 2.906 1 96.31 82 THR A CA 1
ATOM 608 C C . THR A 1 82 ? -4.852 -0.164 1.809 1 96.31 82 THR A C 1
ATOM 610 O O . THR A 1 82 ? -5.121 0.096 0.634 1 96.31 82 THR A O 1
ATOM 613 N N . VAL A 1 83 ? -3.711 -0.636 2.201 1 97.5 83 VAL A N 1
ATOM 614 C CA . VAL A 1 83 ? -2.705 -1.076 1.241 1 97.5 83 VAL A CA 1
ATOM 615 C C . VAL A 1 83 ? -2.441 -2.57 1.417 1 97.5 83 VAL A C 1
ATOM 617 O O . VAL A 1 83 ? -2.516 -3.094 2.531 1 97.5 83 VAL A O 1
ATOM 620 N N . PHE A 1 84 ? -2.111 -3.246 0.305 1 97.88 84 PHE A N 1
ATOM 621 C CA . PHE A 1 84 ? -1.777 -4.664 0.264 1 97.88 84 PHE A CA 1
ATOM 622 C C . PHE A 1 84 ? -0.417 -4.883 -0.387 1 97.88 84 PHE A C 1
ATOM 624 O O . PHE A 1 84 ? -0.075 -4.211 -1.362 1 97.88 84 PHE A O 1
ATOM 631 N N . VAL A 1 85 ? 0.317 -5.789 0.135 1 97.25 85 VAL A N 1
ATOM 632 C CA . VAL A 1 85 ? 1.438 -6.391 -0.58 1 97.25 85 VAL A CA 1
ATOM 633 C C . VAL A 1 85 ? 1.246 -7.902 -0.664 1 97.25 85 VAL A C 1
ATOM 635 O O . VAL A 1 85 ? 0.592 -8.5 0.193 1 97.25 85 VAL A O 1
ATOM 638 N N . GLY A 1 86 ? 1.86 -8.445 -1.676 1 95.81 86 GLY A N 1
ATOM 639 C CA . GLY A 1 86 ? 1.75 -9.898 -1.769 1 95.81 86 GLY A CA 1
ATOM 640 C C . GLY A 1 86 ? 2.539 -10.484 -2.924 1 95.81 86 GLY A C 1
ATOM 641 O O . GLY A 1 86 ? 3.336 -9.789 -3.555 1 95.81 86 GLY A O 1
ATOM 642 N N . GLN A 1 87 ? 2.309 -11.727 -3.068 1 93.25 87 GLN A N 1
ATOM 643 C CA . GLN A 1 87 ? 2.92 -12.516 -4.133 1 93.25 87 GLN A CA 1
ATOM 644 C C . GLN A 1 87 ? 1.98 -13.625 -4.602 1 93.25 87 GLN A C 1
ATOM 646 O O . GLN A 1 87 ? 1.257 -14.211 -3.801 1 93.25 87 GLN A O 1
ATOM 651 N N . ARG A 1 88 ? 2.09 -13.852 -5.871 1 91.56 88 ARG A N 1
ATOM 652 C CA . ARG A 1 88 ? 1.314 -14.93 -6.484 1 91.56 88 ARG A CA 1
ATOM 653 C C . ARG A 1 88 ? 2.09 -16.234 -6.465 1 91.56 88 ARG A C 1
ATOM 655 O O . ARG A 1 88 ? 3.268 -16.281 -6.828 1 91.56 88 ARG A O 1
ATOM 662 N N . PHE A 1 89 ? 1.411 -17.297 -6.078 1 90.56 89 PHE A N 1
ATOM 663 C CA . PHE A 1 89 ? 1.964 -18.641 -6.152 1 90.56 89 PHE A CA 1
ATOM 664 C C . PHE A 1 89 ? 1.038 -19.562 -6.934 1 90.56 89 PHE A C 1
ATOM 666 O O . PHE A 1 89 ? -0.175 -19.344 -6.973 1 90.56 89 PHE A O 1
ATOM 673 N N . VAL A 1 90 ? 1.666 -20.484 -7.586 1 87.25 90 VAL A N 1
ATOM 674 C CA . VAL A 1 90 ? 0.937 -21.562 -8.258 1 87.25 90 VAL A CA 1
ATOM 675 C C . VAL A 1 90 ? 1.382 -22.922 -7.711 1 87.25 90 VAL A C 1
ATOM 677 O O . VAL A 1 90 ? 2.574 -23.234 -7.711 1 87.25 90 VAL A O 1
ATOM 680 N N . ASP A 1 91 ? 0.415 -23.688 -7.203 1 85.69 91 ASP A N 1
ATOM 681 C CA . ASP A 1 91 ? 0.795 -24.984 -6.645 1 85.69 91 ASP A CA 1
ATOM 682 C C . ASP A 1 91 ? 0.908 -26.031 -7.734 1 85.69 91 ASP A C 1
ATOM 684 O O . ASP A 1 91 ? 0.737 -25.734 -8.922 1 85.69 91 ASP A O 1
ATOM 688 N N . SER A 1 92 ? 1.284 -27.203 -7.32 1 86.31 92 SER A N 1
ATOM 689 C CA . SER A 1 92 ? 1.541 -28.297 -8.258 1 86.31 92 SER A CA 1
ATOM 690 C C . SER A 1 92 ? 0.285 -28.656 -9.039 1 86.31 92 SER A C 1
ATOM 692 O O . SER A 1 92 ? 0.371 -29.234 -10.125 1 86.31 92 SER A O 1
ATOM 694 N N . LYS A 1 93 ? -0.892 -28.375 -8.578 1 89.81 93 LYS A N 1
ATOM 695 C CA . LYS A 1 93 ? -2.156 -28.672 -9.242 1 89.81 93 LYS A CA 1
ATOM 696 C C . LYS A 1 93 ? -2.582 -27.516 -10.148 1 89.81 93 LYS A C 1
ATOM 698 O O . LYS A 1 93 ? -3.633 -27.578 -10.789 1 89.81 93 LYS A O 1
ATOM 703 N N . GLY A 1 94 ? -1.826 -26.375 -10.141 1 84.62 94 GLY A N 1
ATOM 704 C CA . GLY A 1 94 ? -2.121 -25.219 -10.984 1 84.62 94 GLY A CA 1
ATOM 705 C C . GLY A 1 94 ? -2.996 -24.188 -10.297 1 84.62 94 GLY A C 1
ATOM 706 O O . GLY A 1 94 ? -3.436 -23.219 -10.93 1 84.62 94 GLY A O 1
ATOM 707 N N . GLU A 1 95 ? -3.27 -24.469 -9.055 1 87.62 95 GLU A N 1
ATOM 708 C CA . GLU A 1 95 ? -4.09 -23.5 -8.312 1 87.62 95 GLU A CA 1
ATOM 709 C C . GLU A 1 95 ? -3.283 -22.266 -7.938 1 87.62 95 GLU A C 1
ATOM 711 O O . GLU A 1 95 ? -2.199 -22.375 -7.363 1 87.62 95 GLU A O 1
ATOM 716 N N . GLU A 1 96 ? -3.891 -21.141 -8.234 1 90.06 96 GLU A N 1
ATOM 717 C CA . GLU A 1 96 ? -3.23 -19.875 -7.969 1 90.06 96 GLU A CA 1
ATOM 718 C C . GLU A 1 96 ? -3.703 -19.266 -6.645 1 90.06 96 GLU A C 1
ATOM 720 O O . GLU A 1 96 ? -4.895 -19.312 -6.336 1 90.06 96 GLU A O 1
ATOM 725 N N . THR A 1 97 ? -2.754 -18.781 -5.91 1 93.19 97 THR A N 1
ATOM 726 C CA . THR A 1 97 ? -3.076 -18.047 -4.688 1 93.19 97 THR A CA 1
ATOM 727 C C . THR A 1 97 ? -2.285 -16.75 -4.609 1 93.19 97 THR A C 1
ATOM 729 O O . THR A 1 97 ? -1.134 -16.688 -5.043 1 93.19 97 THR A O 1
ATOM 732 N N . LEU A 1 98 ? -2.955 -15.758 -4.164 1 94.56 98 LEU A N 1
ATOM 733 C CA . LEU A 1 98 ? -2.277 -14.531 -3.762 1 94.56 98 LEU A CA 1
ATOM 734 C C . LEU A 1 98 ? -2.115 -14.477 -2.246 1 94.56 98 LEU A C 1
ATOM 736 O O . LEU A 1 98 ? -3.1 -14.32 -1.519 1 94.56 98 LEU A O 1
ATOM 740 N N . GLU A 1 99 ? -0.92 -14.609 -1.819 1 96.06 99 GLU A N 1
ATOM 741 C CA . GLU A 1 99 ? -0.625 -14.406 -0.404 1 96.06 99 GLU A CA 1
ATOM 742 C C . GLU A 1 99 ? -0.351 -12.938 -0.099 1 96.06 99 GLU A C 1
ATOM 744 O O . GLU A 1 99 ? 0.618 -12.367 -0.602 1 96.06 99 GLU A O 1
ATOM 749 N N . THR A 1 100 ? -1.21 -12.344 0.763 1 97.19 100 THR A N 1
ATOM 750 C CA . THR A 1 100 ? -1.088 -10.898 0.949 1 97.19 100 THR A CA 1
ATOM 751 C C . THR A 1 100 ? -1.046 -10.547 2.434 1 97.19 100 THR A C 1
ATOM 753 O O . THR A 1 100 ? -1.477 -11.336 3.277 1 97.19 100 THR A O 1
ATOM 756 N N . MET A 1 101 ? -0.501 -9.453 2.744 1 97.69 101 MET A N 1
ATOM 757 C CA . MET A 1 101 ? -0.572 -8.711 4 1 97.69 101 MET A CA 1
ATOM 758 C C . MET A 1 101 ? -1.05 -7.285 3.764 1 97.69 101 MET A C 1
ATOM 760 O O . MET A 1 101 ? -0.769 -6.699 2.717 1 97.69 101 MET A O 1
ATOM 764 N N . TRP A 1 102 ? -1.775 -6.742 4.785 1 97.81 102 TRP A N 1
ATOM 765 C CA . TRP A 1 102 ? -2.346 -5.422 4.551 1 97.81 102 TRP A CA 1
ATOM 766 C C . TRP A 1 102 ? -2.238 -4.551 5.797 1 97.81 102 TRP A C 1
ATOM 768 O O . TRP A 1 102 ? -2.094 -5.062 6.91 1 97.81 102 TRP A O 1
ATOM 778 N N . LEU A 1 103 ? -2.254 -3.242 5.555 1 97.56 103 LEU A N 1
ATOM 779 C CA . LEU A 1 103 ? -2.416 -2.197 6.559 1 97.56 103 LEU A CA 1
ATOM 780 C C . LEU A 1 103 ? -3.686 -1.391 6.305 1 97.56 103 LEU A C 1
ATOM 782 O O . LEU A 1 103 ? -3.908 -0.913 5.191 1 97.56 103 LEU A O 1
ATOM 786 N N . LEU A 1 104 ? -4.5 -1.275 7.289 1 96.38 104 LEU A N 1
ATOM 787 C CA . LEU A 1 104 ? -5.668 -0.402 7.254 1 96.38 104 LEU A CA 1
ATOM 788 C C . LEU A 1 104 ? -5.453 0.831 8.125 1 96.38 104 LEU A C 1
ATOM 790 O O . LEU A 1 104 ? -5.277 0.715 9.336 1 96.38 104 LEU A O 1
ATOM 794 N N . ARG A 1 105 ? -5.5 1.955 7.5 1 94.25 105 ARG A N 1
ATOM 795 C CA . ARG A 1 105 ? -5.32 3.225 8.195 1 94.25 105 ARG A CA 1
ATOM 796 C C . ARG A 1 105 ? -6.637 3.984 8.297 1 94.25 105 ARG A C 1
ATOM 798 O O . ARG A 1 105 ? -7.211 4.387 7.281 1 94.25 105 ARG A O 1
ATOM 805 N N . GLU A 1 106 ? -7.035 4.188 9.484 1 92.81 106 GLU A N 1
ATOM 806 C CA . GLU A 1 106 ? -8.195 5.039 9.727 1 92.81 106 GLU A CA 1
ATOM 807 C C . GLU A 1 106 ? -7.77 6.48 10 1 92.81 106 GLU A C 1
ATOM 809 O O . GLU A 1 106 ? -6.664 6.73 10.484 1 92.81 106 GLU A O 1
ATOM 814 N N . GLU A 1 107 ? -8.633 7.359 9.656 1 90.06 107 GLU A N 1
ATOM 815 C CA . GLU A 1 107 ? -8.375 8.766 9.945 1 90.06 107 GLU A CA 1
ATOM 816 C C . GLU A 1 107 ? -8.516 9.055 11.438 1 90.06 107 GLU A C 1
ATOM 818 O O . GLU A 1 107 ? -9.453 8.594 12.078 1 90.06 107 GLU A O 1
ATOM 823 N N . MET A 1 108 ? -7.508 9.789 11.922 1 89.81 108 MET A N 1
ATOM 824 C CA . MET A 1 108 ? -7.562 10.234 13.305 1 89.81 108 MET A CA 1
ATOM 825 C C . MET A 1 108 ? -7.711 11.75 13.391 1 89.81 108 MET A C 1
ATOM 827 O O . MET A 1 108 ? -7.172 12.477 12.555 1 89.81 108 MET A O 1
ATOM 831 N N . ASP A 1 109 ? -8.352 12.164 14.336 1 86.75 109 ASP A N 1
ATOM 832 C CA . ASP A 1 109 ? -8.578 13.594 14.516 1 86.75 109 ASP A CA 1
ATOM 833 C C . ASP A 1 109 ? -7.285 14.305 14.93 1 86.75 109 ASP A C 1
ATOM 835 O O . ASP A 1 109 ? -7.094 15.484 14.625 1 86.75 109 ASP A O 1
ATOM 839 N N . SER A 1 110 ? -6.508 13.508 15.695 1 87.44 110 SER A N 1
ATOM 840 C CA . SER A 1 110 ? -5.277 14.117 16.188 1 87.44 110 SER A CA 1
ATOM 841 C C . SER A 1 110 ? -4.125 13.117 16.188 1 87.44 110 SER A C 1
ATOM 843 O O . SER A 1 110 ? -4.348 11.906 16.188 1 87.44 110 SER A O 1
ATOM 845 N N . ALA A 1 111 ? -2.957 13.656 16.203 1 86.38 111 ALA A N 1
ATOM 846 C CA . ALA A 1 111 ? -1.748 12.836 16.219 1 86.38 111 ALA A CA 1
ATOM 847 C C . ALA A 1 111 ? -1.691 11.969 17.484 1 86.38 111 ALA A C 1
ATOM 849 O O . ALA A 1 111 ? -1.087 10.898 17.469 1 86.38 111 ALA A O 1
ATOM 850 N N . GLY A 1 112 ? -2.324 12.469 18.578 1 87.94 112 GLY A N 1
ATOM 851 C CA . GLY A 1 112 ? -2.34 11.703 19.812 1 87.94 112 GLY A CA 1
ATOM 852 C C . GLY A 1 112 ? -3.049 10.367 19.672 1 87.94 112 GLY A C 1
ATOM 853 O O . GLY A 1 112 ? -2.785 9.438 20.438 1 87.94 112 GLY A O 1
ATOM 854 N N . ASP A 1 113 ? -3.887 10.203 18.75 1 89.94 113 ASP A N 1
ATOM 855 C CA . ASP A 1 113 ? -4.66 8.984 18.547 1 89.94 113 ASP A CA 1
ATOM 856 C C . ASP A 1 113 ? -4.016 8.102 17.484 1 89.94 113 ASP A C 1
ATOM 858 O O . ASP A 1 113 ? -4.598 7.102 17.062 1 89.94 113 ASP A O 1
ATOM 862 N N . ASN A 1 114 ? -2.834 8.5 17.062 1 89.88 114 ASN A N 1
ATOM 863 C CA . ASN A 1 114 ? -2.146 7.797 15.984 1 89.88 114 ASN A CA 1
ATOM 864 C C . ASN A 1 114 ? -1.855 6.348 16.359 1 89.88 114 ASN A C 1
ATOM 866 O O . ASN A 1 114 ? -1.837 5.469 15.5 1 89.88 114 ASN A O 1
ATOM 870 N N . TRP A 1 115 ? -1.726 5.984 17.688 1 88.44 115 TRP A N 1
ATOM 871 C CA . TRP A 1 115 ? -1.261 4.68 18.141 1 88.44 115 TRP A CA 1
ATOM 872 C C . TRP A 1 115 ? -2.279 3.594 17.797 1 88.44 115 TRP A C 1
ATOM 874 O O . TRP A 1 115 ? -1.927 2.418 17.688 1 88.44 115 TRP A O 1
ATOM 884 N N . LYS A 1 116 ? -3.488 3.949 17.578 1 91.69 116 LYS A N 1
ATOM 885 C CA . LYS A 1 116 ? -4.539 2.973 17.312 1 91.69 116 LYS A CA 1
ATOM 886 C C . LYS A 1 116 ? -5.066 3.117 15.883 1 91.69 116 LYS A C 1
ATOM 888 O O . LYS A 1 116 ? -6.141 2.607 15.562 1 91.69 116 LYS A O 1
ATOM 893 N N . ALA A 1 117 ? -4.457 3.846 15.023 1 93.69 117 ALA A N 1
ATOM 894 C CA . ALA A 1 117 ? -5 4.281 13.734 1 93.69 117 ALA A CA 1
ATOM 895 C C . ALA A 1 117 ? -4.816 3.203 12.672 1 93.69 117 ALA A C 1
ATOM 897 O O . ALA A 1 117 ? -5.473 3.234 11.625 1 93.69 117 ALA A O 1
ATOM 898 N N . THR A 1 118 ? -3.828 2.268 12.867 1 94.94 118 THR A N 1
ATOM 899 C CA . THR A 1 118 ? -3.49 1.334 11.805 1 94.94 118 THR A CA 1
ATOM 900 C C . THR A 1 118 ? -3.672 -0.108 12.266 1 94.94 118 THR A C 1
ATOM 902 O O . THR A 1 118 ? -3.18 -0.49 13.336 1 94.94 118 THR A O 1
ATOM 905 N N . ARG A 1 119 ? -4.371 -0.887 11.523 1 95.38 119 ARG A N 1
ATOM 906 C CA . ARG A 1 119 ? -4.512 -2.326 11.711 1 95.38 119 ARG A CA 1
ATOM 907 C C . ARG A 1 119 ? -3.738 -3.1 10.648 1 95.38 119 ARG A C 1
ATOM 909 O O . ARG A 1 119 ? -3.445 -2.566 9.578 1 95.38 119 ARG A O 1
ATOM 916 N N . VAL A 1 120 ? -3.398 -4.234 11.023 1 95.62 120 VAL A N 1
ATOM 917 C CA . VAL A 1 120 ? -2.637 -5.082 10.109 1 95.62 120 VAL A CA 1
ATOM 918 C C . VAL A 1 120 ? -3.266 -6.473 10.047 1 95.62 120 VAL A C 1
ATOM 920 O O . VAL A 1 120 ? -3.855 -6.938 11.031 1 95.62 120 VAL A O 1
ATOM 923 N N . GLY A 1 121 ? -3.238 -7.137 8.945 1 95.5 121 GLY A N 1
ATOM 924 C CA . GLY A 1 121 ? -3.715 -8.508 8.797 1 95.5 121 GLY A CA 1
ATOM 925 C C . GLY A 1 121 ? -3.211 -9.18 7.531 1 95.5 121 GLY A C 1
ATOM 926 O O . GLY A 1 121 ? -2.357 -8.633 6.828 1 95.5 121 GLY A O 1
ATOM 927 N N . THR A 1 122 ? -3.609 -10.391 7.348 1 96.94 122 THR A N 1
ATOM 928 C CA . THR A 1 122 ? -3.26 -11.164 6.164 1 96.94 122 THR A CA 1
ATOM 929 C C . THR A 1 122 ? -4.516 -11.711 5.488 1 96.94 122 THR A C 1
ATOM 931 O O . THR A 1 122 ? -5.539 -11.922 6.145 1 96.94 122 THR A O 1
ATOM 934 N N . ASN A 1 123 ? -4.441 -11.836 4.242 1 97.31 123 ASN A N 1
ATOM 935 C CA . ASN A 1 123 ? -5.461 -12.523 3.461 1 97.31 123 ASN A CA 1
ATOM 936 C C . ASN A 1 123 ? -4.84 -13.422 2.391 1 97.31 123 ASN A C 1
ATOM 938 O O . ASN A 1 123 ? -3.746 -13.133 1.897 1 97.31 123 ASN A O 1
ATOM 942 N N . VAL A 1 124 ? -5.523 -14.445 2.094 1 96.75 124 VAL A N 1
ATOM 943 C CA . VAL A 1 124 ? -5.211 -15.281 0.94 1 96.75 124 VAL A CA 1
ATOM 944 C C . VAL A 1 124 ? -6.359 -15.227 -0.066 1 96.75 124 VAL A C 1
ATOM 946 O O . VAL A 1 124 ? -7.516 -15.461 0.288 1 96.75 124 VAL A O 1
ATOM 949 N N . PHE A 1 125 ? -5.961 -14.875 -1.233 1 97.06 125 PHE A N 1
ATOM 950 C CA . PHE A 1 125 ? -6.961 -14.812 -2.293 1 97.06 125 PHE A CA 1
ATOM 951 C C . PHE A 1 125 ? -6.816 -15.992 -3.246 1 97.06 125 PHE A C 1
ATOM 953 O O . PHE A 1 125 ? -5.703 -16.469 -3.488 1 97.06 125 PHE A O 1
ATOM 960 N N . ARG A 1 126 ? -7.902 -16.359 -3.799 1 95.5 126 ARG A N 1
ATOM 961 C CA . ARG A 1 126 ? -7.953 -17.359 -4.852 1 95.5 126 ARG A CA 1
ATOM 962 C C . ARG A 1 126 ? -8.766 -16.875 -6.043 1 95.5 126 ARG A C 1
ATOM 964 O O . ARG A 1 126 ? -9.727 -16.125 -5.875 1 95.5 126 ARG A O 1
ATOM 971 N N . ARG A 1 127 ? -8.312 -17.391 -7.172 1 93.19 127 ARG A N 1
ATOM 972 C CA . ARG A 1 127 ? -9.008 -16.984 -8.391 1 93.19 127 ARG A CA 1
ATOM 973 C C . ARG A 1 127 ? -10.391 -17.625 -8.469 1 93.19 127 ARG A C 1
ATOM 975 O O . ARG A 1 127 ? -10.539 -18.812 -8.18 1 93.19 127 ARG A O 1
ATOM 982 N N . GLU A 1 128 ? -11.352 -16.781 -8.758 1 89.06 128 GLU A N 1
ATOM 983 C CA . GLU A 1 128 ? -12.703 -17.312 -8.938 1 89.06 128 GLU A CA 1
ATOM 984 C C . GLU A 1 128 ? -12.906 -17.812 -10.367 1 89.06 128 GLU A C 1
ATOM 986 O O . GLU A 1 128 ? -12.5 -17.156 -11.328 1 89.06 128 GLU A O 1
ATOM 991 N N . PRO B 1 1 ? 9.992 37.656 -2.643 1 28.7 1 PRO B N 1
ATOM 992 C CA . PRO B 1 1 ? 9.727 36.406 -3.35 1 28.7 1 PRO B CA 1
ATOM 993 C C . PRO B 1 1 ? 8.523 35.656 -2.783 1 28.7 1 PRO B C 1
ATOM 995 O O . PRO B 1 1 ? 8.367 35.562 -1.562 1 28.7 1 PRO B O 1
ATOM 998 N N . SER B 1 2 ? 7.355 35.625 -3.389 1 30.64 2 SER B N 1
ATOM 999 C CA . SER B 1 2 ? 6.078 35.219 -2.828 1 30.64 2 SER B CA 1
ATOM 1000 C C . SER B 1 2 ? 6.199 33.844 -2.176 1 30.64 2 SER B C 1
ATOM 1002 O O . SER B 1 2 ? 6.941 32.969 -2.656 1 30.64 2 SER B O 1
ATOM 1004 N N . PRO B 1 3 ? 5.934 33.625 -0.882 1 35.59 3 PRO B N 1
ATOM 1005 C CA . PRO B 1 3 ? 6.129 32.344 -0.252 1 35.59 3 PRO B CA 1
ATOM 1006 C C . PRO B 1 3 ? 5.633 31.172 -1.121 1 35.59 3 PRO B C 1
ATOM 1008 O O . PRO B 1 3 ? 4.762 31.375 -1.972 1 35.59 3 PRO B O 1
ATOM 1011 N N . PRO B 1 4 ? 6.418 30.234 -1.622 1 39.78 4 PRO B N 1
ATOM 1012 C CA . PRO B 1 4 ? 5.875 29.234 -2.533 1 39.78 4 PRO B CA 1
ATOM 1013 C C . PRO B 1 4 ? 4.398 28.938 -2.268 1 39.78 4 PRO B C 1
ATOM 1015 O O . PRO B 1 4 ? 3.926 29.094 -1.141 1 39.78 4 PRO B O 1
ATOM 1018 N N . PRO B 1 5 ? 3.49 29.141 -3.123 1 39.81 5 PRO B N 1
ATOM 1019 C CA . PRO B 1 5 ? 2.062 28.922 -2.885 1 39.81 5 PRO B CA 1
ATOM 1020 C C . PRO B 1 5 ? 1.793 27.859 -1.827 1 39.81 5 PRO B C 1
ATOM 1022 O O . PRO B 1 5 ? 2.576 26.922 -1.683 1 39.81 5 PRO B O 1
ATOM 1025 N N . SER B 1 6 ? 1.313 28.188 -0.691 1 39.97 6 SER B N 1
ATOM 1026 C CA . SER B 1 6 ? 0.955 27.391 0.48 1 39.97 6 SER B CA 1
ATOM 1027 C C . SER B 1 6 ? 0.567 25.969 0.088 1 39.97 6 SER B C 1
ATOM 1029 O O . SER B 1 6 ? -0.298 25.781 -0.768 1 39.97 6 SER B O 1
ATOM 1031 N N . GLN B 1 7 ? 1.533 25.062 -0.366 1 49.28 7 GLN B N 1
ATOM 1032 C CA . GLN B 1 7 ? 1.206 23.672 -0.621 1 49.28 7 GLN B CA 1
ATOM 1033 C C . GLN B 1 7 ? 0.052 23.203 0.262 1 49.28 7 GLN B C 1
ATOM 1035 O O . GLN B 1 7 ? 0.256 22.859 1.429 1 49.28 7 GLN B O 1
ATOM 1040 N N . GLN B 1 8 ? -0.951 23.875 0.295 1 50.5 8 GLN B N 1
ATOM 1041 C CA . GLN B 1 8 ? -2.258 23.766 0.932 1 50.5 8 GLN B CA 1
ATOM 1042 C C . GLN B 1 8 ? -2.797 22.344 0.834 1 50.5 8 GLN B C 1
ATOM 1044 O O . GLN B 1 8 ? -3.141 21.875 -0.254 1 50.5 8 GLN B O 1
ATOM 1049 N N . GLY B 1 9 ? -2.633 21.688 1.666 1 63.56 9 GLY B N 1
ATOM 1050 C CA . GLY B 1 9 ? -3.352 20.484 2.039 1 63.56 9 GLY B CA 1
ATOM 1051 C C . GLY B 1 9 ? -2.965 19.281 1.202 1 63.56 9 GLY B C 1
ATOM 1052 O O . GLY B 1 9 ? -3.523 18.188 1.374 1 63.56 9 GLY B O 1
ATOM 1053 N N . THR B 1 10 ? -2.021 19.531 0.15 1 74.81 10 THR B N 1
ATOM 1054 C CA . THR B 1 10 ? -1.688 18.391 -0.692 1 74.81 10 THR B CA 1
ATOM 1055 C C . THR B 1 10 ? -0.386 17.734 -0.234 1 74.81 10 THR B C 1
ATOM 1057 O O . THR B 1 10 ? 0.417 18.375 0.458 1 74.81 10 THR B O 1
ATOM 1060 N N . LEU B 1 11 ? -0.146 16.516 -0.565 1 89.31 11 LEU B N 1
ATOM 1061 C CA . LEU B 1 11 ? 1.053 15.742 -0.256 1 89.31 11 LEU B CA 1
ATOM 1062 C C . LEU B 1 11 ? 2.186 16.094 -1.217 1 89.31 11 LEU B C 1
ATOM 1064 O O . LEU B 1 11 ? 3.326 15.664 -1.018 1 89.31 11 LEU B O 1
ATOM 1068 N N . ALA B 1 12 ? 1.927 16.938 -2.129 1 91.56 12 ALA B N 1
ATOM 1069 C CA . ALA B 1 12 ? 2.936 17.266 -3.131 1 91.56 12 ALA B CA 1
ATOM 1070 C C . ALA B 1 12 ? 4.145 17.938 -2.49 1 91.56 12 ALA B C 1
ATOM 1072 O O . ALA B 1 12 ? 3.994 18.766 -1.587 1 91.56 12 ALA B O 1
ATOM 1073 N N . GLY B 1 13 ? 5.324 17.578 -2.998 1 94.31 13 GLY B N 1
ATOM 1074 C CA . GLY B 1 13 ? 6.551 18.156 -2.475 1 94.31 13 GLY B CA 1
ATOM 1075 C C . GLY B 1 13 ? 7.594 17.109 -2.115 1 94.31 13 GLY B C 1
ATOM 1076 O O . GLY B 1 13 ? 7.527 15.977 -2.586 1 94.31 13 GLY B O 1
ATOM 1077 N N . ILE B 1 14 ? 8.562 17.578 -1.408 1 96.88 14 ILE B N 1
ATOM 1078 C CA . ILE B 1 14 ? 9.672 16.719 -1.013 1 96.88 14 ILE B CA 1
ATOM 1079 C C . ILE B 1 14 ? 9.539 16.359 0.466 1 96.88 14 ILE B C 1
ATOM 1081 O O . ILE B 1 14 ? 9.352 17.234 1.311 1 96.88 14 ILE B O 1
ATOM 1085 N N . TRP B 1 15 ? 9.664 15.094 0.741 1 97.19 15 TRP B N 1
ATOM 1086 C CA . TRP B 1 15 ? 9.539 14.57 2.096 1 97.19 15 TRP B CA 1
ATOM 1087 C C . TRP B 1 15 ? 10.758 13.719 2.465 1 97.19 15 TRP B C 1
ATOM 1089 O O . TRP B 1 15 ? 11.227 12.914 1.658 1 97.19 15 TRP B O 1
ATOM 1099 N N . VAL B 1 16 ? 11.25 13.844 3.711 1 98.06 16 VAL B N 1
ATOM 1100 C CA . VAL B 1 16 ? 12.391 13.078 4.207 1 98.06 16 VAL B CA 1
ATOM 1101 C C . VAL B 1 16 ? 12.031 12.414 5.535 1 98.06 16 VAL B C 1
ATOM 1103 O O . VAL B 1 16 ? 11.422 13.047 6.402 1 98.06 16 VAL B O 1
ATOM 1106 N N . ASN B 1 17 ? 12.414 11.117 5.637 1 97.81 17 ASN B N 1
ATOM 1107 C CA . ASN B 1 17 ? 12.086 10.469 6.902 1 97.81 17 ASN B CA 1
ATOM 1108 C C . ASN B 1 17 ? 13.289 10.445 7.844 1 97.81 17 ASN B C 1
ATOM 1110 O O . ASN B 1 17 ? 14.352 10.984 7.516 1 97.81 17 ASN B O 1
ATOM 1114 N N . GLU B 1 18 ? 13.094 9.891 9.023 1 96.56 18 GLU B N 1
ATOM 1115 C CA . GLU B 1 18 ? 14.07 9.906 10.102 1 96.56 18 GLU B CA 1
ATOM 1116 C C . GLU B 1 18 ? 15.312 9.094 9.734 1 96.56 18 GLU B C 1
ATOM 1118 O O . GLU B 1 18 ? 16.359 9.227 10.367 1 96.56 18 GLU B O 1
ATOM 1123 N N . LEU B 1 19 ? 15.266 8.234 8.711 1 96.81 19 LEU B N 1
ATOM 1124 C CA . LEU B 1 19 ? 16.391 7.422 8.281 1 96.81 19 LEU B CA 1
ATOM 1125 C C . LEU B 1 19 ? 17.172 8.117 7.176 1 96.81 19 LEU B C 1
ATOM 1127 O O . LEU B 1 19 ? 18.234 7.641 6.766 1 96.81 19 LEU B O 1
ATOM 1131 N N . GLY B 1 20 ? 16.547 9.195 6.621 1 97.19 20 GLY B N 1
ATOM 1132 C CA . GLY B 1 20 ? 17.188 9.945 5.555 1 97.19 20 GLY B CA 1
ATOM 1133 C C . GLY B 1 20 ? 16.672 9.578 4.176 1 97.19 20 GLY B C 1
ATOM 1134 O O . GLY B 1 20 ? 17.234 10 3.164 1 97.19 20 GLY B O 1
ATOM 1135 N N . SER B 1 21 ? 15.672 8.734 4.098 1 97.69 21 SER B N 1
ATOM 1136 C CA . SER B 1 21 ? 15.039 8.445 2.814 1 97.69 21 SER B CA 1
ATOM 1137 C C . SER B 1 21 ? 14.227 9.633 2.314 1 97.69 21 SER B C 1
ATOM 1139 O O . SER B 1 21 ? 13.617 10.352 3.109 1 97.69 21 SER B O 1
ATOM 1141 N N . LYS B 1 22 ? 14.164 9.75 1.027 1 97.94 22 LYS B N 1
ATOM 1142 C CA . LYS B 1 22 ? 13.531 10.93 0.428 1 97.94 22 LYS B CA 1
ATOM 1143 C C . LYS B 1 22 ? 12.477 10.523 -0.599 1 97.94 22 LYS B C 1
ATOM 1145 O O . LYS B 1 22 ? 12.727 9.664 -1.444 1 97.94 22 LYS B O 1
ATOM 1150 N N . MET B 1 23 ? 11.312 11.078 -0.479 1 97.44 23 MET B N 1
ATOM 1151 C CA . MET B 1 23 ? 10.305 10.906 -1.518 1 97.44 23 MET B CA 1
ATOM 1152 C C . MET B 1 23 ? 9.906 12.25 -2.123 1 97.44 23 MET B C 1
ATOM 1154 O O . MET B 1 23 ? 9.828 13.25 -1.417 1 97.44 23 MET B O 1
ATOM 1158 N N . VAL B 1 24 ? 9.719 12.312 -3.396 1 97.56 24 VAL B N 1
ATOM 1159 C CA . VAL B 1 24 ? 9.211 13.461 -4.145 1 97.56 24 VAL B CA 1
ATOM 1160 C C . VAL B 1 24 ? 7.832 13.125 -4.723 1 97.56 24 VAL B C 1
ATOM 1162 O O . VAL B 1 24 ? 7.699 12.219 -5.547 1 97.56 24 VAL B O 1
ATOM 1165 N N . LEU B 1 25 ? 6.828 13.852 -4.285 1 95.81 25 LEU B N 1
ATOM 1166 C CA . LEU B 1 25 ? 5.457 13.562 -4.688 1 95.81 25 LEU B CA 1
ATOM 1167 C C . LEU B 1 25 ? 4.914 14.656 -5.605 1 95.81 25 LEU B C 1
ATOM 1169 O O . LEU B 1 25 ? 5.059 15.844 -5.312 1 95.81 25 LEU B O 1
ATOM 1173 N N . GLU B 1 26 ? 4.328 14.203 -6.66 1 94.88 26 GLU B N 1
ATOM 1174 C CA . GLU B 1 26 ? 3.6 15.102 -7.551 1 94.88 26 GLU B CA 1
ATOM 1175 C C . GLU B 1 26 ? 2.189 15.367 -7.031 1 94.88 26 GLU B C 1
ATOM 1177 O O . GLU B 1 26 ? 1.653 14.586 -6.246 1 94.88 26 GLU B O 1
ATOM 1182 N N . PRO B 1 27 ? 1.571 16.516 -7.504 1 91.12 27 PRO B N 1
ATOM 1183 C CA . PRO B 1 27 ? 0.185 16.766 -7.098 1 91.12 27 PRO B CA 1
ATOM 1184 C C . PRO B 1 27 ? -0.769 15.672 -7.559 1 91.12 27 PRO B C 1
ATOM 1186 O O . PRO B 1 27 ? -0.604 15.125 -8.656 1 91.12 27 PRO B O 1
ATOM 1189 N N . PRO B 1 28 ? -1.735 15.391 -6.68 1 88.5 28 PRO B N 1
ATOM 1190 C CA . PRO B 1 28 ? -2.729 14.398 -7.09 1 88.5 28 PRO B CA 1
ATOM 1191 C C . PRO B 1 28 ? -3.684 14.922 -8.156 1 88.5 28 PRO B C 1
ATOM 1193 O O . PRO B 1 28 ? -3.852 16.141 -8.297 1 88.5 28 PRO B O 1
ATOM 1196 N N . ASN B 1 29 ? -4.254 13.977 -8.828 1 88.81 29 ASN B N 1
ATOM 1197 C CA . ASN B 1 29 ? -5.328 14.336 -9.75 1 88.81 29 ASN B CA 1
ATOM 1198 C C . ASN B 1 29 ? -6.672 14.445 -9.031 1 88.81 29 ASN B C 1
ATOM 1200 O O . ASN B 1 29 ? -6.73 14.383 -7.801 1 88.81 29 ASN B O 1
ATOM 1204 N N . ALA B 1 30 ? -7.703 14.641 -9.75 1 84.06 30 ALA B N 1
ATOM 1205 C CA . ALA B 1 30 ? -9.023 14.867 -9.18 1 84.06 30 ALA B CA 1
ATOM 1206 C C . ALA B 1 30 ? -9.492 13.648 -8.383 1 84.06 30 ALA B C 1
ATOM 1208 O O . ALA B 1 30 ? -10.328 13.773 -7.484 1 84.06 30 ALA B O 1
ATOM 1209 N N . LYS B 1 31 ? -8.945 12.516 -8.727 1 84.25 31 LYS B N 1
ATOM 1210 C CA . LYS B 1 31 ? -9.344 11.289 -8.039 1 84.25 31 LYS B CA 1
ATOM 1211 C C . LYS B 1 31 ? -8.469 11.031 -6.82 1 84.25 31 LYS B C 1
ATOM 1213 O O . LYS B 1 31 ? -8.633 10.016 -6.137 1 84.25 31 LYS B O 1
ATOM 1218 N N . GLY B 1 32 ? -7.527 11.867 -6.602 1 86.69 32 GLY B N 1
ATOM 1219 C CA . GLY B 1 32 ? -6.621 11.719 -5.477 1 86.69 32 GLY B CA 1
ATOM 1220 C C . GLY B 1 32 ? -5.391 10.891 -5.809 1 86.69 32 GLY B C 1
ATOM 1221 O O . GLY B 1 32 ? -4.562 10.617 -4.934 1 86.69 32 GLY B O 1
ATOM 1222 N N . GLU B 1 33 ? -5.27 10.469 -7.023 1 89.38 33 GLU B N 1
ATOM 1223 C CA . GLU B 1 33 ? -4.125 9.648 -7.43 1 89.38 33 GLU B CA 1
ATOM 1224 C C . GLU B 1 33 ? -2.881 10.508 -7.633 1 89.38 33 GLU B C 1
ATOM 1226 O O . GLU B 1 33 ? -2.961 11.602 -8.195 1 89.38 33 GLU B O 1
ATOM 1231 N N . PHE B 1 34 ? -1.794 9.969 -7.125 1 91.19 34 PHE B N 1
ATOM 1232 C CA . PHE B 1 34 ? -0.551 10.711 -7.281 1 91.19 34 PHE B CA 1
ATOM 1233 C C . PHE B 1 34 ? 0.603 9.781 -7.625 1 91.19 34 PHE B C 1
ATOM 1235 O O . PHE B 1 34 ? 0.496 8.562 -7.445 1 91.19 34 PHE B O 1
ATOM 1242 N N . SER B 1 35 ? 1.641 10.359 -8.203 1 94.06 35 SER B N 1
ATOM 1243 C CA . SER B 1 35 ? 2.887 9.656 -8.5 1 94.06 35 SER B CA 1
ATOM 1244 C C . SER B 1 35 ? 4.09 10.406 -7.926 1 94.06 35 SER B C 1
ATOM 1246 O O . SER B 1 35 ? 3.959 11.539 -7.469 1 94.06 35 SER B O 1
ATOM 1248 N N . GLY B 1 36 ? 5.133 9.727 -7.914 1 96.19 36 GLY B N 1
ATOM 1249 C CA . GLY B 1 36 ? 6.379 10.297 -7.43 1 96.19 36 GLY B CA 1
ATOM 1250 C C . GLY B 1 36 ? 7.539 9.32 -7.484 1 96.19 36 GLY B C 1
ATOM 1251 O O . GLY B 1 36 ? 7.531 8.375 -8.281 1 96.19 36 GLY B O 1
ATOM 1252 N N . SER B 1 37 ? 8.547 9.656 -6.656 1 97.88 37 SER B N 1
ATOM 1253 C CA . SER B 1 37 ? 9.719 8.797 -6.562 1 97.88 37 SER B CA 1
ATOM 1254 C C . SER B 1 37 ? 10.188 8.664 -5.117 1 97.88 37 SER B C 1
ATOM 1256 O O . SER B 1 37 ? 9.898 9.523 -4.281 1 97.88 37 SER B O 1
ATOM 1258 N N . TYR B 1 38 ? 10.82 7.59 -4.914 1 97.81 38 TYR B N 1
ATOM 1259 C CA . TYR B 1 38 ? 11.344 7.262 -3.592 1 97.81 38 TYR B CA 1
ATOM 1260 C C . TYR B 1 38 ? 12.812 6.855 -3.674 1 97.81 38 TYR B C 1
ATOM 1262 O O . TYR B 1 38 ? 13.172 5.953 -4.43 1 97.81 38 TYR B O 1
ATOM 1270 N N . LEU B 1 39 ? 13.641 7.488 -2.963 1 97.81 39 LEU B N 1
ATOM 1271 C CA . LEU B 1 39 ? 15.031 7.109 -2.768 1 97.81 39 LEU B CA 1
ATOM 1272 C C . LEU B 1 39 ? 15.289 6.699 -1.319 1 97.81 39 LEU B C 1
ATOM 1274 O O . LEU B 1 39 ? 15.367 7.555 -0.434 1 97.81 39 LEU B O 1
ATOM 1278 N N . THR B 1 40 ? 15.453 5.41 -1.128 1 96.94 40 THR B N 1
ATOM 1279 C CA . THR B 1 40 ? 15.672 4.922 0.229 1 96.94 40 THR B CA 1
ATOM 1280 C C . THR B 1 40 ? 17.125 5.109 0.643 1 96.94 40 THR B C 1
ATOM 1282 O O . THR B 1 40 ? 18.031 4.969 -0.181 1 96.94 40 THR B O 1
ATOM 1285 N N . ALA B 1 41 ? 17.281 5.406 1.925 1 95 41 ALA B N 1
ATOM 1286 C CA . ALA B 1 41 ? 18.625 5.504 2.49 1 95 41 ALA B CA 1
ATOM 1287 C C . ALA B 1 41 ? 19.125 4.137 2.945 1 95 41 ALA B C 1
ATOM 1289 O O . ALA B 1 41 ? 20.328 3.943 3.125 1 95 41 ALA B O 1
ATOM 1290 N N . VAL B 1 42 ? 18.156 3.209 3.188 1 91.62 42 VAL B N 1
ATOM 1291 C CA . VAL B 1 42 ? 18.547 1.918 3.742 1 91.62 42 VAL B CA 1
ATOM 1292 C C . VAL B 1 42 ? 18 0.791 2.869 1 91.62 42 VAL B C 1
ATOM 1294 O O . VAL B 1 42 ? 16.922 0.921 2.279 1 91.62 42 VAL B O 1
ATOM 1297 N N . SER B 1 43 ? 18.781 -0.225 2.719 1 89.56 43 SER B N 1
ATOM 1298 C CA . SER B 1 43 ? 18.375 -1.409 1.972 1 89.56 43 SER B CA 1
ATOM 1299 C C . SER B 1 43 ? 19.109 -2.652 2.451 1 89.56 43 SER B C 1
ATOM 1301 O O . SER B 1 43 ? 20.281 -2.57 2.846 1 89.56 43 SER B O 1
ATOM 1303 N N . ALA B 1 44 ? 18.297 -3.752 2.426 1 82.19 44 ALA B N 1
ATOM 1304 C CA . ALA B 1 44 ? 18.953 -5.031 2.674 1 82.19 44 ALA B CA 1
ATOM 1305 C C . ALA B 1 44 ? 19.359 -5.707 1.365 1 82.19 44 ALA B C 1
ATOM 1307 O O . ALA B 1 44 ? 20.016 -6.758 1.372 1 82.19 44 ALA B O 1
ATOM 1308 N N . ALA B 1 45 ? 18.938 -5.074 0.307 1 80.69 45 ALA B N 1
ATOM 1309 C CA . ALA B 1 45 ? 19.25 -5.652 -0.995 1 80.69 45 ALA B CA 1
ATOM 1310 C C . ALA B 1 45 ? 20.734 -5.508 -1.312 1 80.69 45 ALA B C 1
ATOM 1312 O O . ALA B 1 45 ? 21.391 -4.578 -0.834 1 80.69 45 ALA B O 1
ATOM 1313 N N . GLN B 1 46 ? 21.281 -6.391 -2.172 1 83.56 46 GLN B N 1
ATOM 1314 C CA . GLN B 1 46 ? 22.688 -6.414 -2.529 1 83.56 46 GLN B CA 1
ATOM 1315 C C . GLN B 1 46 ? 22.969 -5.508 -3.725 1 83.56 46 GLN B C 1
ATOM 1317 O O . GLN B 1 46 ? 24.125 -5.246 -4.051 1 83.56 46 GLN B O 1
ATOM 1322 N N . LYS B 1 47 ? 21.984 -4.996 -4.34 1 89.31 47 LYS B N 1
ATOM 1323 C CA . LYS B 1 47 ? 22.141 -4.109 -5.488 1 89.31 47 LYS B CA 1
ATOM 1324 C C . LYS B 1 47 ? 22.203 -2.648 -5.055 1 89.31 47 LYS B C 1
ATOM 1326 O O . LYS B 1 47 ? 21.656 -2.285 -4.012 1 89.31 47 LYS B O 1
ATOM 1331 N N . PRO B 1 48 ? 22.891 -1.779 -5.918 1 93.25 48 PRO B N 1
ATOM 1332 C CA . PRO B 1 48 ? 22.875 -0.35 -5.602 1 93.25 48 PRO B CA 1
ATOM 1333 C C . PRO B 1 48 ? 21.469 0.228 -5.527 1 93.25 48 PRO B C 1
ATOM 1335 O O . PRO B 1 48 ? 20.609 -0.099 -6.359 1 93.25 48 PRO B O 1
ATOM 1338 N N . ILE B 1 49 ? 21.344 1.025 -4.535 1 93.62 49 ILE B N 1
ATOM 1339 C CA . ILE B 1 49 ? 20.062 1.699 -4.344 1 93.62 49 ILE B CA 1
ATOM 1340 C C . ILE B 1 49 ? 19.812 2.65 -5.508 1 93.62 49 ILE B C 1
ATOM 1342 O O . ILE B 1 49 ? 20.703 3.393 -5.926 1 93.62 49 ILE B O 1
ATOM 1346 N N . LEU B 1 50 ? 18.625 2.531 -6.051 1 95.56 50 LEU B N 1
ATOM 1347 C CA . LEU B 1 50 ? 18.188 3.42 -7.121 1 95.56 50 LEU B CA 1
ATOM 1348 C C . LEU B 1 50 ? 16.875 4.109 -6.766 1 95.56 50 LEU B C 1
ATOM 1350 O O . LEU B 1 50 ? 16.047 3.535 -6.062 1 95.56 50 LEU B O 1
ATOM 1354 N N . LYS B 1 51 ? 16.797 5.348 -7.316 1 96.69 51 LYS B N 1
ATOM 1355 C CA . LYS B 1 51 ? 15.492 6.02 -7.25 1 96.69 51 LYS B CA 1
ATOM 1356 C C . LYS B 1 51 ? 14.406 5.176 -7.906 1 96.69 51 LYS B C 1
ATOM 1358 O O . LYS B 1 51 ? 14.594 4.672 -9.016 1 96.69 51 LYS B O 1
ATOM 1363 N N . SER B 1 52 ? 13.281 4.965 -7.219 1 96 52 SER B N 1
ATOM 1364 C CA . SER B 1 52 ? 12.227 4.078 -7.695 1 96 52 SER B CA 1
ATOM 1365 C C . SER B 1 52 ? 10.883 4.797 -7.746 1 96 52 SER B C 1
ATOM 1367 O O . SER B 1 52 ? 10.617 5.691 -6.938 1 96 52 SER B O 1
ATOM 1369 N N . PRO B 1 53 ? 10.023 4.398 -8.633 1 95.06 53 PRO B N 1
ATOM 1370 C CA . PRO B 1 53 ? 8.727 5.062 -8.766 1 95.06 53 PRO B CA 1
ATOM 1371 C C . PRO B 1 53 ? 7.734 4.66 -7.676 1 95.06 53 PRO B C 1
ATOM 1373 O O . PRO B 1 53 ? 7.781 3.531 -7.184 1 95.06 53 PRO B O 1
ATOM 1376 N N . LEU B 1 54 ? 6.887 5.617 -7.297 1 95.38 54 LEU B N 1
ATOM 1377 C CA . LEU B 1 54 ? 5.773 5.309 -6.406 1 95.38 54 LEU B CA 1
ATOM 1378 C C . LEU B 1 54 ? 4.457 5.832 -6.98 1 95.38 54 LEU B C 1
ATOM 1380 O O . LEU B 1 54 ? 4.449 6.797 -7.746 1 95.38 54 LEU B O 1
ATOM 1384 N N . VAL B 1 55 ? 3.404 5.117 -6.695 1 93.56 55 VAL B N 1
ATOM 1385 C CA . VAL B 1 55 ? 2.043 5.512 -7.039 1 93.56 55 VAL B CA 1
ATOM 1386 C C . VAL B 1 55 ? 1.131 5.348 -5.828 1 93.56 55 VAL B C 1
ATOM 1388 O O . VAL B 1 55 ? 1.296 4.41 -5.043 1 93.56 55 VAL B O 1
ATOM 1391 N N . GLY B 1 56 ? 0.247 6.281 -5.762 1 93.25 56 GLY B N 1
ATOM 1392 C CA . GLY B 1 56 ? -0.627 6.199 -4.602 1 93.25 56 GLY B CA 1
ATOM 1393 C C . GLY B 1 56 ? -1.897 7.016 -4.754 1 93.25 56 GLY B C 1
ATOM 1394 O O . GLY B 1 56 ? -2.223 7.473 -5.852 1 93.25 56 GLY B O 1
ATOM 1395 N N . VAL B 1 57 ? -2.658 6.98 -3.658 1 91.81 57 VAL B N 1
ATOM 1396 C CA . VAL B 1 57 ? -3.914 7.719 -3.617 1 91.81 57 VAL B CA 1
ATOM 1397 C C . VAL B 1 57 ? -4.066 8.398 -2.26 1 91.81 57 VAL B C 1
ATOM 1399 O O . VAL B 1 57 ? -3.703 7.832 -1.228 1 91.81 57 VAL B O 1
ATOM 1402 N N . GLN B 1 58 ? -4.562 9.633 -2.33 1 89.56 58 GLN B N 1
ATOM 1403 C CA . GLN B 1 58 ? -4.945 10.312 -1.1 1 89.56 58 GLN B CA 1
ATOM 1404 C C . GLN B 1 58 ? -6.441 10.617 -1.079 1 89.56 58 GLN B C 1
ATOM 1406 O O . GLN B 1 58 ? -7.047 10.844 -2.127 1 89.56 58 GLN B O 1
ATOM 1411 N N . HIS B 1 59 ? -7.008 10.43 0.061 1 83.12 59 HIS B N 1
ATOM 1412 C CA . HIS B 1 59 ? -8.422 10.75 0.181 1 83.12 59 HIS B CA 1
ATOM 1413 C C . HIS B 1 59 ? -8.68 12.227 -0.072 1 83.12 59 HIS B C 1
ATOM 1415 O O . HIS B 1 59 ? -7.762 13.047 -0.001 1 83.12 59 HIS B O 1
ATOM 1421 N N . ASP B 1 60 ? -9.961 12.633 -0.396 1 64.12 60 ASP B N 1
ATOM 1422 C CA . ASP B 1 60 ? -10.484 13.922 -0.852 1 64.12 60 ASP B CA 1
ATOM 1423 C C . ASP B 1 60 ? -9.75 15.078 -0.177 1 64.12 60 ASP B C 1
ATOM 1425 O O . ASP B 1 60 ? -9.945 15.336 1.014 1 64.12 60 ASP B O 1
ATOM 1429 N N . PRO B 1 61 ? -8.797 15.539 -0.995 1 56.81 61 PRO B N 1
ATOM 1430 C CA . PRO B 1 61 ? -8.055 16.703 -0.503 1 56.81 61 PRO B CA 1
ATOM 1431 C C . PRO B 1 61 ? -8.969 17.859 -0.13 1 56.81 61 PRO B C 1
ATOM 1433 O O . PRO B 1 61 ? -8.531 18.812 0.521 1 56.81 61 PRO B O 1
ATOM 1436 N N . SER B 1 62 ? -10.133 17.828 -0.782 1 53.22 62 SER B N 1
ATOM 1437 C CA . SER B 1 62 ? -10.984 19 -0.525 1 53.22 62 SER B CA 1
ATOM 1438 C C . SER B 1 62 ? -11.352 19.094 0.951 1 53.22 62 SER B C 1
ATOM 1440 O O . SER B 1 62 ? -11.82 20.141 1.411 1 53.22 62 SER B O 1
ATOM 1442 N N . LYS B 1 63 ? -11.344 17.953 1.486 1 54.59 63 LYS B N 1
ATOM 1443 C CA . LYS B 1 63 ? -11.727 18.031 2.893 1 54.59 63 LYS B CA 1
ATOM 1444 C C . LYS B 1 63 ? -10.609 18.641 3.734 1 54.59 63 LYS B C 1
ATOM 1446 O O . LYS B 1 63 ? -9.43 18.438 3.443 1 54.59 63 LYS B O 1
ATOM 1451 N N . GLU B 1 64 ? -10.805 19.875 4.082 1 51.5 64 GLU B N 1
ATOM 1452 C CA . GLU B 1 64 ? -9.914 20.594 4.992 1 51.5 64 GLU B CA 1
ATOM 1453 C C . GLU B 1 64 ? -9.109 19.625 5.855 1 51.5 64 GLU B C 1
ATOM 1455 O O . GLU B 1 64 ? -8.141 20.016 6.508 1 51.5 64 GLU B O 1
ATOM 1460 N N . ASP B 1 65 ? -9.492 18.234 5.754 1 59.25 65 ASP B N 1
ATOM 1461 C CA . ASP B 1 65 ? -9.039 17.344 6.828 1 59.25 65 ASP B CA 1
ATOM 1462 C C . ASP B 1 65 ? -7.809 16.547 6.402 1 59.25 65 ASP B C 1
ATOM 1464 O O . ASP B 1 65 ? -7.469 16.516 5.219 1 59.25 65 ASP B O 1
ATOM 1468 N N . GLN B 1 66 ? -6.961 16.281 7.344 1 62.69 66 GLN B N 1
ATOM 1469 C CA . GLN B 1 66 ? -5.762 15.453 7.301 1 62.69 66 GLN B CA 1
ATOM 1470 C C . GLN B 1 66 ? -6.047 14.102 6.652 1 62.69 66 GLN B C 1
ATOM 1472 O O . GLN B 1 66 ? -6.297 13.109 7.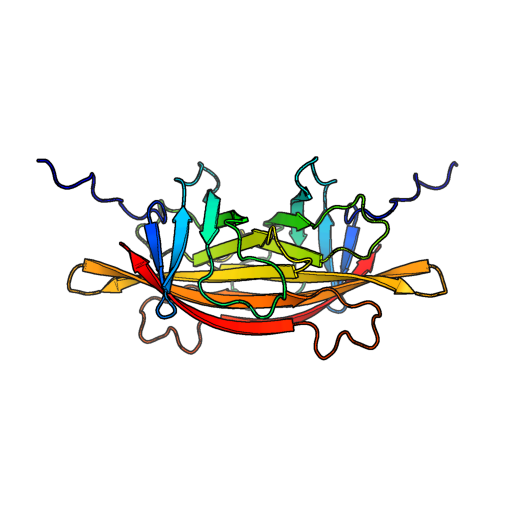344 1 62.69 66 GLN B O 1
ATOM 1477 N N . PRO B 1 67 ? -6.055 14.156 5.289 1 80 67 PRO B N 1
ATOM 1478 C CA . PRO B 1 67 ? -6.523 12.93 4.637 1 80 67 PRO B CA 1
ATOM 1479 C C . PRO B 1 67 ? -5.547 11.766 4.797 1 80 67 PRO B C 1
ATOM 1481 O O . PRO B 1 67 ? -4.34 11.977 4.93 1 80 67 PRO B O 1
ATOM 1484 N N . THR B 1 68 ? -6.117 10.531 4.965 1 91.44 68 THR B N 1
ATOM 1485 C CA . THR B 1 68 ? -5.312 9.32 4.871 1 91.44 68 THR B CA 1
ATOM 1486 C C . THR B 1 68 ? -4.84 9.094 3.438 1 91.44 68 THR B C 1
ATOM 1488 O O . THR B 1 68 ? -5.422 9.633 2.494 1 91.44 68 THR B O 1
ATOM 1491 N N . PHE B 1 69 ? -3.766 8.453 3.334 1 93.69 69 PHE B N 1
ATOM 1492 C CA . PHE B 1 69 ? -3.215 8.141 2.021 1 93.69 69 PHE B CA 1
ATOM 1493 C C . PHE B 1 69 ? -2.543 6.77 2.035 1 93.69 69 PHE B C 1
ATOM 1495 O O . PHE B 1 69 ? -2.275 6.211 3.102 1 93.69 69 PHE B O 1
ATOM 1502 N N . GLY B 1 70 ? -2.365 6.242 0.916 1 96.25 70 GLY B N 1
ATOM 1503 C CA . GLY B 1 70 ? -1.553 5.062 0.676 1 96.25 70 GLY B CA 1
ATOM 1504 C C . GLY B 1 70 ? -0.797 5.113 -0.639 1 96.25 70 GLY B C 1
ATOM 1505 O O . GLY B 1 70 ? -1.239 5.762 -1.589 1 96.25 70 GLY B O 1
ATOM 1506 N N . PHE B 1 71 ? 0.345 4.41 -0.619 1 96.06 71 PHE B N 1
ATOM 1507 C CA . PHE B 1 71 ? 1.065 4.34 -1.885 1 96.06 71 PHE B CA 1
ATOM 1508 C C . PHE B 1 71 ? 1.938 3.09 -1.944 1 96.06 71 PHE B C 1
ATOM 1510 O O . PHE B 1 71 ? 2.184 2.451 -0.92 1 96.06 71 PHE B O 1
ATOM 1517 N N . THR B 1 72 ? 2.338 2.791 -3.162 1 95.81 72 THR B N 1
ATOM 1518 C CA . THR B 1 72 ? 3.195 1.649 -3.461 1 95.81 72 THR B CA 1
ATOM 1519 C C . THR B 1 72 ? 4.508 2.109 -4.09 1 95.81 72 THR B C 1
ATOM 1521 O O . THR B 1 72 ? 4.512 2.959 -4.984 1 95.81 72 THR B O 1
ATOM 1524 N N . VAL B 1 73 ? 5.535 1.602 -3.564 1 95.31 73 VAL B N 1
ATOM 1525 C CA . VAL B 1 73 ? 6.844 1.808 -4.18 1 95.31 73 VAL B CA 1
ATOM 1526 C C . VAL B 1 73 ? 7.273 0.541 -4.918 1 95.31 73 VAL B C 1
ATOM 1528 O O . VAL B 1 73 ? 7.297 -0.546 -4.332 1 95.31 73 VAL B O 1
ATOM 1531 N N . ASN B 1 74 ? 7.523 0.663 -6.121 1 92.44 74 ASN B N 1
ATOM 1532 C CA . ASN B 1 74 ? 8.086 -0.405 -6.938 1 92.44 74 ASN B CA 1
ATOM 1533 C C . ASN B 1 74 ? 9.602 -0.268 -7.074 1 92.44 74 ASN B C 1
ATOM 1535 O O . ASN B 1 74 ? 10.094 0.463 -7.938 1 92.44 74 ASN B O 1
ATOM 1539 N N . TRP B 1 75 ? 10.297 -1.07 -6.305 1 93.38 75 TRP B N 1
ATOM 1540 C CA . TRP B 1 75 ? 11.742 -0.874 -6.211 1 93.38 75 TRP B CA 1
ATOM 1541 C C . TRP B 1 75 ? 12.422 -1.241 -7.523 1 93.38 75 TRP B C 1
ATOM 1543 O O . TRP B 1 75 ? 12.219 -2.336 -8.055 1 93.38 75 TRP B O 1
ATOM 1553 N N . ALA B 1 76 ? 13.258 -0.429 -7.98 1 92.56 76 ALA B N 1
ATOM 1554 C CA . ALA B 1 76 ? 13.93 -0.602 -9.266 1 92.56 76 ALA B CA 1
ATOM 1555 C C . ALA B 1 76 ? 15.164 -1.485 -9.125 1 92.56 76 ALA B C 1
ATOM 1557 O O . ALA B 1 76 ? 15.711 -1.968 -10.125 1 92.56 76 ALA B O 1
ATOM 1558 N N . PHE B 1 77 ? 15.586 -1.764 -7.996 1 92.25 77 PHE B N 1
ATOM 1559 C CA . PHE B 1 77 ? 16.859 -2.439 -7.805 1 92.25 77 PHE B CA 1
ATOM 1560 C C . PHE B 1 77 ? 16.672 -3.766 -7.078 1 92.25 77 PHE B C 1
ATOM 1562 O O . PHE B 1 77 ? 17.641 -4.418 -6.699 1 92.25 77 PHE B O 1
ATOM 1569 N N . SER B 1 78 ? 15.453 -4.09 -6.742 1 89.19 78 SER B N 1
ATOM 1570 C CA . SER B 1 78 ? 15.141 -5.355 -6.09 1 89.19 78 SER B CA 1
ATOM 1571 C C . SER B 1 78 ? 13.766 -5.867 -6.512 1 89.19 78 SER B C 1
ATOM 1573 O O . SER B 1 78 ? 12.891 -5.082 -6.875 1 89.19 78 SER B O 1
ATOM 1575 N N . ASP B 1 79 ? 13.617 -7.215 -6.379 1 87.62 79 ASP B N 1
ATOM 1576 C CA . ASP B 1 79 ? 12.32 -7.82 -6.648 1 87.62 79 ASP B CA 1
ATOM 1577 C C . ASP B 1 79 ? 11.422 -7.77 -5.414 1 87.62 79 ASP B C 1
ATOM 1579 O O . ASP B 1 79 ? 11 -8.812 -4.898 1 87.62 79 ASP B O 1
ATOM 1583 N N . SER B 1 80 ? 11.219 -6.633 -4.926 1 91 80 SER B N 1
ATOM 1584 C CA . SER B 1 80 ? 10.406 -6.379 -3.74 1 91 80 SER B CA 1
ATOM 1585 C C . SER B 1 80 ? 9.453 -5.207 -3.965 1 91 80 SER B C 1
ATOM 1587 O O . SER B 1 80 ? 9.609 -4.449 -4.926 1 91 80 SER B O 1
ATOM 1589 N N . THR B 1 81 ? 8.492 -5.188 -3.164 1 93.69 81 THR B N 1
ATOM 1590 C CA . THR B 1 81 ? 7.477 -4.137 -3.186 1 93.69 81 THR B CA 1
ATOM 1591 C C . THR B 1 81 ? 7.203 -3.619 -1.775 1 93.69 81 THR B C 1
ATOM 1593 O O . THR B 1 81 ? 7.113 -4.402 -0.828 1 93.69 81 THR B O 1
ATOM 1596 N N . THR B 1 82 ? 7.121 -2.295 -1.687 1 96.38 82 THR B N 1
ATOM 1597 C CA . THR B 1 82 ? 6.719 -1.708 -0.414 1 96.38 82 THR B CA 1
ATOM 1598 C C . THR B 1 82 ? 5.43 -0.904 -0.573 1 96.38 82 THR B C 1
ATOM 1600 O O . THR B 1 82 ? 5.27 -0.169 -1.549 1 96.38 82 THR B O 1
ATOM 1603 N N . VAL B 1 83 ? 4.543 -1.054 0.375 1 97.5 83 VAL B N 1
ATOM 1604 C CA . VAL B 1 83 ? 3.357 -0.206 0.446 1 97.5 83 VAL B CA 1
ATOM 1605 C C . VAL B 1 83 ? 3.379 0.607 1.738 1 97.5 83 VAL B C 1
ATOM 1607 O O . VAL B 1 83 ? 3.869 0.135 2.768 1 97.5 83 VAL B O 1
ATOM 1610 N N . PHE B 1 84 ? 2.826 1.826 1.68 1 97.94 84 PHE B N 1
ATOM 1611 C CA . PHE B 1 84 ? 2.713 2.742 2.809 1 97.94 84 PHE B CA 1
ATOM 1612 C C . PHE B 1 84 ? 1.265 3.17 3.014 1 97.94 84 PHE B C 1
ATOM 1614 O O . PHE B 1 84 ? 0.537 3.398 2.047 1 97.94 84 PHE B O 1
ATOM 1621 N N . VAL B 1 85 ? 0.873 3.271 4.238 1 97.19 85 VAL B N 1
ATOM 1622 C CA . VAL B 1 85 ? -0.314 4.031 4.617 1 97.19 85 VAL B CA 1
ATOM 1623 C C . VAL B 1 85 ? 0.064 5.117 5.617 1 97.19 85 VAL B C 1
ATOM 1625 O O . VAL B 1 85 ? 1.04 4.977 6.359 1 97.19 85 VAL B O 1
ATOM 1628 N N . GLY B 1 86 ? -0.753 6.129 5.609 1 95.81 86 GLY B N 1
ATOM 1629 C CA . GLY B 1 86 ? -0.466 7.168 6.59 1 95.81 86 GLY B CA 1
ATOM 1630 C C . GLY B 1 86 ? -1.482 8.289 6.582 1 95.81 86 GLY B C 1
ATOM 1631 O O . GLY B 1 86 ? -2.529 8.188 5.938 1 95.81 86 GLY B O 1
ATOM 1632 N N . GLN B 1 87 ? -1.138 9.25 7.34 1 93.31 87 GLN B N 1
ATOM 1633 C CA . GLN B 1 87 ? -1.927 10.469 7.484 1 93.31 87 GLN B CA 1
ATOM 1634 C C . GLN B 1 87 ? -1.03 11.68 7.727 1 93.31 87 GLN B C 1
ATOM 1636 O O . GLN B 1 87 ? -0.014 11.578 8.414 1 93.31 87 GLN B O 1
ATOM 1641 N N . ARG B 1 88 ? -1.502 12.758 7.168 1 91.56 88 ARG B N 1
ATOM 1642 C CA . ARG B 1 88 ? -0.808 14.023 7.355 1 91.56 88 ARG B CA 1
ATOM 1643 C C . ARG B 1 88 ? -1.335 14.758 8.578 1 91.56 88 ARG B C 1
ATOM 1645 O O . ARG B 1 88 ? -2.547 14.891 8.766 1 91.56 88 ARG B O 1
ATOM 1652 N N . PHE B 1 89 ? -0.416 15.266 9.383 1 90.69 89 PHE B N 1
ATOM 1653 C CA . PHE B 1 89 ? -0.76 16.125 10.508 1 90.69 89 PHE B CA 1
ATOM 1654 C C . PHE B 1 89 ? -0.004 17.438 10.438 1 90.69 89 PHE B C 1
ATOM 1656 O O . PHE B 1 89 ? 1.086 17.516 9.859 1 90.69 89 PHE B O 1
ATOM 1663 N N . VAL B 1 90 ? -0.665 18.438 10.93 1 87.5 90 VAL B N 1
ATOM 1664 C CA . VAL B 1 90 ? -0.038 19.75 11.086 1 87.5 90 VAL B CA 1
ATOM 1665 C C . VAL B 1 90 ? -0.084 20.172 12.555 1 87.5 90 VAL B C 1
ATOM 1667 O O . VAL B 1 90 ? -1.154 20.188 13.164 1 87.5 90 VAL B O 1
ATOM 1670 N N . ASP B 1 91 ? 1.1 20.438 13.125 1 86.12 91 ASP B N 1
ATOM 1671 C CA . ASP B 1 91 ? 1.107 20.812 14.531 1 86.12 91 ASP B CA 1
ATOM 1672 C C . ASP B 1 91 ? 0.814 22.312 14.703 1 86.12 91 ASP B C 1
ATOM 1674 O O . ASP B 1 91 ? 0.556 23.016 13.719 1 86.12 91 ASP B O 1
ATOM 1678 N N . SER B 1 92 ? 0.76 22.703 15.938 1 86.69 92 SER B N 1
ATOM 1679 C CA . SER B 1 92 ? 0.385 24.078 16.266 1 86.69 92 SER B CA 1
ATOM 1680 C C . SER B 1 92 ? 1.37 25.078 15.664 1 86.69 92 SER B C 1
ATOM 1682 O O . SER B 1 92 ? 1.037 26.25 15.484 1 86.69 92 SER B O 1
ATOM 1684 N N . LYS B 1 93 ? 2.584 24.719 15.367 1 90.19 93 LYS B N 1
ATOM 1685 C CA . LYS B 1 93 ? 3.605 25.594 14.789 1 90.19 93 LYS B CA 1
ATOM 1686 C C . LYS B 1 93 ? 3.553 25.562 13.258 1 90.19 93 LYS B C 1
ATOM 1688 O O . LYS B 1 93 ? 4.348 26.234 12.594 1 90.19 93 LYS B O 1
ATOM 1693 N N . GLY B 1 94 ? 2.682 24.703 12.656 1 85.38 94 GLY B N 1
ATOM 1694 C CA . GLY B 1 94 ? 2.525 24.609 11.211 1 85.38 94 GLY B CA 1
ATOM 1695 C C . GLY B 1 94 ? 3.41 23.547 10.578 1 85.38 94 GLY B C 1
ATOM 1696 O O . GLY B 1 94 ? 3.484 23.453 9.352 1 85.38 94 GLY B O 1
ATOM 1697 N N . GLU B 1 95 ? 4.098 22.844 11.438 1 87.88 95 GLU B N 1
ATOM 1698 C CA . GLU B 1 95 ? 4.957 21.797 10.906 1 87.88 95 GLU B CA 1
ATOM 1699 C C . GLU B 1 95 ? 4.137 20.578 10.469 1 87.88 95 GLU B C 1
ATOM 1701 O O . GLU B 1 95 ? 3.311 20.078 11.227 1 87.88 95 GLU B O 1
ATOM 1706 N N . GLU B 1 96 ? 4.453 20.172 9.266 1 90.25 96 GLU B N 1
ATOM 1707 C CA . GLU B 1 96 ? 3.73 19.031 8.695 1 90.25 96 GLU B CA 1
ATOM 1708 C C . GLU B 1 96 ? 4.504 17.734 8.883 1 90.25 96 GLU B C 1
ATOM 1710 O O . GLU B 1 96 ? 5.723 17.703 8.703 1 90.25 96 GLU B O 1
ATOM 1715 N N . THR B 1 97 ? 3.758 16.719 9.258 1 93.31 97 THR B N 1
ATOM 1716 C CA . THR B 1 97 ? 4.34 15.391 9.344 1 93.31 97 THR B CA 1
ATOM 1717 C C . THR B 1 97 ? 3.432 14.359 8.672 1 93.31 97 THR B C 1
ATOM 1719 O O . THR B 1 97 ? 2.207 14.477 8.727 1 93.31 97 THR B O 1
ATOM 1722 N N . LEU B 1 98 ? 4.059 13.477 8 1 94.62 98 LEU B N 1
ATOM 1723 C CA . LEU B 1 98 ? 3.369 12.273 7.551 1 94.62 98 LEU B CA 1
ATOM 1724 C C . LEU B 1 98 ? 3.688 11.094 8.461 1 94.62 98 LEU B C 1
ATOM 1726 O O . LEU B 1 98 ? 4.816 10.594 8.469 1 94.62 98 LEU B O 1
ATOM 1730 N N . GLU B 1 99 ? 2.717 10.695 9.203 1 96.06 99 GLU B N 1
ATOM 1731 C CA . GLU B 1 99 ? 2.855 9.469 9.992 1 96.06 99 GLU B CA 1
ATOM 1732 C C . GLU B 1 99 ? 2.48 8.242 9.164 1 96.06 99 GLU B C 1
ATOM 1734 O O . GLU B 1 99 ? 1.331 8.094 8.75 1 96.06 99 GLU B O 1
ATOM 1739 N N . THR B 1 100 ? 3.473 7.332 8.969 1 97.19 100 THR B N 1
ATOM 1740 C CA . THR B 1 100 ? 3.207 6.23 8.055 1 97.19 100 THR B CA 1
ATOM 1741 C C . THR B 1 100 ? 3.584 4.895 8.688 1 97.19 100 THR B C 1
ATOM 1743 O O . THR B 1 100 ? 4.371 4.852 9.633 1 97.19 100 THR B O 1
ATOM 1746 N N . MET B 1 101 ? 3.006 3.869 8.234 1 97.69 101 MET B N 1
ATOM 1747 C CA . MET B 1 101 ? 3.361 2.463 8.406 1 97.69 101 MET B CA 1
ATOM 1748 C C . MET B 1 101 ? 3.521 1.77 7.059 1 97.69 101 MET B C 1
ATOM 1750 O O . MET B 1 101 ? 2.84 2.119 6.094 1 97.69 101 MET B O 1
ATOM 1754 N N . TRP B 1 102 ? 4.445 0.766 7.027 1 97.81 102 TRP B N 1
ATOM 1755 C CA . TRP B 1 102 ? 4.707 0.154 5.73 1 97.81 102 TRP B CA 1
ATOM 1756 C C . TRP B 1 102 ? 4.879 -1.355 5.863 1 97.81 102 TRP B C 1
ATOM 1758 O O . TRP B 1 102 ? 5.172 -1.859 6.949 1 97.81 102 TRP B O 1
ATOM 1768 N N . LEU B 1 103 ? 4.633 -2.043 4.758 1 97.56 103 LEU B N 1
ATOM 1769 C CA . LEU B 1 103 ? 4.949 -3.449 4.531 1 97.56 103 LEU B CA 1
ATOM 1770 C C . LEU B 1 103 ? 5.934 -3.609 3.379 1 97.56 103 LEU B C 1
ATOM 1772 O O . LEU B 1 103 ? 5.715 -3.078 2.289 1 97.56 103 LEU B O 1
ATOM 1776 N N . LEU B 1 104 ? 6.992 -4.277 3.621 1 96.5 104 LEU B N 1
ATOM 1777 C CA . LEU B 1 104 ? 7.949 -4.652 2.586 1 96.5 104 LEU B CA 1
ATOM 1778 C C . LEU B 1 104 ? 7.848 -6.137 2.26 1 96.5 104 LEU B C 1
ATOM 1780 O O . LEU B 1 104 ? 8.102 -6.984 3.119 1 96.5 104 LEU B O 1
ATOM 1784 N N . ARG B 1 105 ? 7.516 -6.41 1.043 1 94.38 105 ARG B N 1
ATOM 1785 C CA . ARG B 1 105 ? 7.383 -7.785 0.574 1 94.38 105 ARG B CA 1
ATOM 1786 C C . ARG B 1 105 ? 8.539 -8.164 -0.342 1 94.38 105 ARG B C 1
ATOM 1788 O O . ARG B 1 105 ? 8.703 -7.594 -1.422 1 94.38 105 ARG B O 1
ATOM 1795 N N . GLU B 1 106 ? 9.258 -9.117 0.095 1 92.81 106 GLU B N 1
ATOM 1796 C CA . GLU B 1 106 ? 10.297 -9.695 -0.756 1 92.81 106 GLU B CA 1
ATOM 1797 C C . GLU B 1 106 ? 9.773 -10.898 -1.526 1 92.81 106 GLU B C 1
ATOM 1799 O O . GLU B 1 106 ? 8.844 -11.578 -1.073 1 92.81 106 GLU B O 1
ATOM 1804 N N . GLU B 1 107 ? 10.344 -11.102 -2.645 1 89.94 107 GLU B N 1
ATOM 1805 C CA . GLU B 1 107 ? 9.992 -12.281 -3.43 1 89.94 107 GLU B CA 1
ATOM 1806 C C . GLU B 1 107 ? 10.555 -13.555 -2.799 1 89.94 107 GLU B C 1
ATOM 1808 O O . GLU B 1 107 ? 11.703 -13.578 -2.359 1 89.94 107 GLU B O 1
ATOM 1813 N N . MET B 1 108 ? 9.664 -14.539 -2.752 1 89.62 108 MET B N 1
ATOM 1814 C CA . MET B 1 108 ? 10.094 -15.852 -2.268 1 89.62 108 MET B CA 1
ATOM 1815 C C . MET B 1 108 ? 10.031 -16.891 -3.383 1 89.62 108 MET B C 1
ATOM 1817 O O . MET B 1 108 ? 9.148 -16.828 -4.242 1 89.62 108 MET B O 1
ATOM 1821 N N . ASP B 1 109 ? 10.875 -17.766 -3.33 1 86.62 109 ASP B N 1
ATOM 1822 C CA . ASP B 1 109 ? 10.922 -18.812 -4.352 1 86.62 109 ASP B CA 1
ATOM 1823 C C . ASP B 1 109 ? 9.75 -19.766 -4.223 1 86.62 109 ASP B C 1
ATOM 1825 O O . ASP B 1 109 ? 9.297 -20.359 -5.211 1 86.62 109 ASP B O 1
ATOM 1829 N N . SER B 1 110 ? 9.367 -19.922 -2.934 1 87.25 110 SER B N 1
ATOM 1830 C CA . SER B 1 110 ? 8.281 -20.875 -2.699 1 87.25 110 SER B CA 1
ATOM 1831 C C . SER B 1 110 ? 7.344 -20.375 -1.606 1 87.25 110 SER B C 1
ATOM 1833 O O . SER B 1 110 ? 7.727 -19.547 -0.779 1 87.25 110 SER B O 1
ATOM 1835 N N . ALA B 1 111 ? 6.184 -20.938 -1.612 1 86.25 111 ALA B N 1
ATOM 1836 C CA . ALA B 1 111 ? 5.172 -20.594 -0.615 1 86.25 111 ALA B CA 1
ATOM 1837 C C . ALA B 1 111 ? 5.645 -20.969 0.791 1 86.25 111 ALA B C 1
ATOM 1839 O O . ALA B 1 111 ? 5.23 -20.328 1.771 1 86.25 111 ALA B O 1
ATOM 1840 N N . GLY B 1 112 ? 6.512 -22.016 0.872 1 88 112 GLY B N 1
ATOM 1841 C CA . GLY B 1 112 ? 7.031 -22.406 2.17 1 88 112 GLY B CA 1
ATOM 1842 C C . GLY B 1 112 ? 7.848 -21.328 2.848 1 88 112 GLY B C 1
ATOM 1843 O O . GLY B 1 112 ? 7.973 -21.312 4.074 1 88 112 GLY B O 1
ATOM 1844 N N . ASP B 1 113 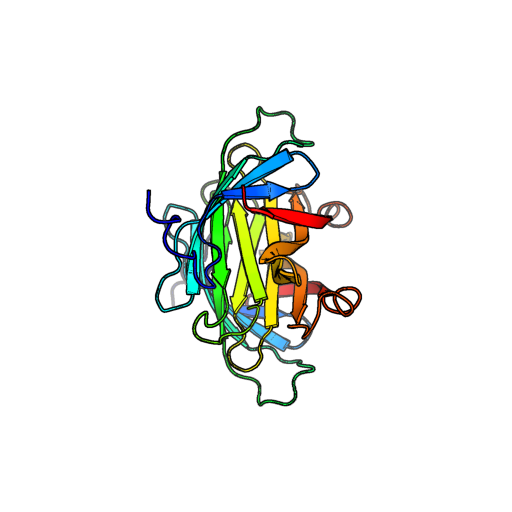? 8.359 -20.422 2.145 1 89.94 113 ASP B N 1
ATOM 1845 C CA . ASP B 1 113 ? 9.195 -19.344 2.67 1 89.94 113 ASP B CA 1
ATOM 1846 C C . ASP B 1 113 ? 8.383 -18.062 2.889 1 89.94 113 ASP B C 1
ATOM 1848 O O . ASP B 1 113 ? 8.938 -17.016 3.195 1 89.94 113 ASP B O 1
ATOM 1852 N N . ASN B 1 114 ? 7.086 -18.203 2.721 1 89.94 114 ASN B N 1
ATOM 1853 C CA . ASN B 1 114 ? 6.199 -17.047 2.814 1 89.94 114 ASN B CA 1
ATOM 1854 C C . ASN B 1 114 ? 6.25 -16.406 4.203 1 89.94 114 ASN B C 1
ATOM 1856 O O . ASN B 1 114 ? 6.078 -15.195 4.344 1 89.94 114 ASN B O 1
ATOM 1860 N N . TRP B 1 115 ? 6.609 -17.156 5.297 1 88.5 115 TRP B N 1
ATOM 1861 C CA . TRP B 1 115 ? 6.5 -16.703 6.68 1 88.5 115 TRP B CA 1
ATOM 1862 C C . TRP B 1 115 ? 7.504 -15.594 6.965 1 88.5 115 TRP B C 1
ATOM 1864 O O . TRP B 1 115 ? 7.293 -14.781 7.863 1 88.5 115 TRP B O 1
ATOM 1874 N N . LYS B 1 116 ? 8.516 -15.477 6.195 1 91.69 116 LYS B N 1
ATOM 1875 C CA . LYS B 1 116 ? 9.555 -14.477 6.426 1 91.69 116 LYS B CA 1
ATOM 1876 C C . LYS B 1 116 ? 9.578 -13.438 5.309 1 91.69 116 LYS B C 1
ATOM 1878 O O . LYS B 1 116 ? 10.547 -12.695 5.16 1 91.69 116 LYS B O 1
ATOM 1883 N N . ALA B 1 117 ? 8.633 -13.383 4.441 1 93.81 117 ALA B N 1
ATOM 1884 C CA . ALA B 1 117 ? 8.672 -12.633 3.184 1 93.81 117 ALA B CA 1
ATOM 1885 C C . ALA B 1 117 ? 8.32 -11.172 3.404 1 93.81 117 ALA B C 1
ATOM 1887 O O . ALA B 1 117 ? 8.609 -10.32 2.555 1 93.81 117 ALA B O 1
ATOM 1888 N N . THR B 1 118 ? 7.602 -10.836 4.52 1 95 118 THR B N 1
ATOM 1889 C CA . THR B 1 118 ? 7.086 -9.484 4.684 1 95 118 THR B CA 1
ATOM 1890 C C . THR B 1 118 ? 7.613 -8.852 5.969 1 95 118 THR B C 1
ATOM 1892 O O . THR B 1 118 ? 7.531 -9.453 7.043 1 95 118 THR B O 1
ATOM 1895 N N . ARG B 1 119 ? 8.164 -7.691 5.887 1 95.44 119 ARG B N 1
ATOM 1896 C CA . ARG B 1 119 ? 8.562 -6.867 7.023 1 95.44 119 ARG B CA 1
ATOM 1897 C C . ARG B 1 119 ? 7.621 -5.688 7.211 1 95.44 119 ARG B C 1
ATOM 1899 O O . ARG B 1 119 ? 6.922 -5.289 6.273 1 95.44 119 ARG B O 1
ATOM 1906 N N . VAL B 1 120 ? 7.57 -5.262 8.375 1 95.62 120 VAL B N 1
ATOM 1907 C CA . VAL B 1 120 ? 6.699 -4.137 8.695 1 95.62 120 VAL B CA 1
ATOM 1908 C C . VAL B 1 120 ? 7.477 -3.088 9.484 1 95.62 120 VAL B C 1
ATOM 1910 O O . VAL B 1 120 ? 8.414 -3.42 10.219 1 95.62 120 VAL B O 1
ATOM 1913 N N . GLY B 1 121 ? 7.207 -1.832 9.328 1 95.56 121 GLY B N 1
ATOM 1914 C CA . GLY B 1 121 ? 7.812 -0.753 10.086 1 95.56 121 GLY B CA 1
ATOM 1915 C C . GLY B 1 121 ? 7.039 0.548 10 1 95.56 121 GLY B C 1
ATOM 1916 O O . GLY B 1 121 ? 5.93 0.582 9.461 1 95.56 121 GLY B O 1
ATOM 1917 N N . THR B 1 122 ? 7.52 1.53 10.664 1 97 122 THR B N 1
ATOM 1918 C CA . THR B 1 122 ? 6.93 2.865 10.641 1 97 122 THR B CA 1
ATOM 1919 C C . THR B 1 122 ? 7.977 3.912 10.266 1 97 122 THR B C 1
ATOM 1921 O O . THR B 1 122 ? 9.172 3.717 10.492 1 97 122 THR B O 1
ATOM 1924 N N . ASN B 1 123 ? 7.539 4.902 9.633 1 97.38 123 ASN B N 1
ATOM 1925 C CA . ASN B 1 123 ? 8.352 6.086 9.359 1 97.38 123 ASN B CA 1
ATOM 1926 C C . ASN B 1 123 ? 7.559 7.371 9.578 1 97.38 123 ASN B C 1
ATOM 1928 O O . ASN B 1 123 ? 6.34 7.387 9.406 1 97.38 123 ASN B O 1
ATOM 1932 N N . VAL B 1 124 ? 8.25 8.367 9.938 1 96.81 124 VAL B N 1
ATOM 1933 C CA . VAL B 1 124 ? 7.711 9.719 9.969 1 96.81 124 VAL B CA 1
ATOM 1934 C C . VAL B 1 124 ? 8.461 10.594 8.961 1 96.81 124 VAL B C 1
ATOM 1936 O O . VAL B 1 124 ? 9.688 10.664 8.984 1 96.81 124 VAL B O 1
ATOM 1939 N N . PHE B 1 125 ? 7.668 11.164 8.148 1 97.12 125 PHE B N 1
ATOM 1940 C CA . PHE B 1 125 ? 8.266 12.055 7.156 1 97.12 125 PHE B CA 1
ATOM 1941 C C . PHE B 1 125 ? 7.992 13.516 7.508 1 97.12 125 PHE B C 1
ATOM 1943 O O . PHE B 1 125 ? 6.941 13.836 8.062 1 97.12 125 PHE B O 1
ATOM 1950 N N . ARG B 1 126 ? 8.883 14.328 7.109 1 95.62 126 ARG B N 1
ATOM 1951 C CA . ARG B 1 126 ? 8.742 15.773 7.215 1 95.62 126 ARG B CA 1
ATOM 1952 C C . ARG B 1 126 ? 9.055 16.453 5.883 1 95.62 126 ARG B C 1
ATOM 1954 O O . ARG B 1 126 ? 9.898 15.977 5.121 1 95.62 126 ARG B O 1
ATOM 1961 N N . ARG B 1 127 ? 8.344 17.547 5.738 1 93.31 127 ARG B N 1
ATOM 1962 C CA . ARG B 1 127 ? 8.547 18.297 4.496 1 93.31 127 ARG B CA 1
ATOM 1963 C C . ARG B 1 127 ? 9.906 18.984 4.484 1 93.31 127 ARG B C 1
ATOM 1965 O O . ARG B 1 127 ? 10.312 19.578 5.488 1 93.31 127 ARG B O 1
ATOM 1972 N N . GLU B 1 128 ? 10.602 18.781 3.379 1 89.06 128 GLU B N 1
ATOM 1973 C CA . GLU B 1 128 ? 11.875 19.469 3.234 1 89.06 128 GLU B CA 1
ATOM 1974 C C . GLU B 1 128 ? 11.688 20.875 2.676 1 89.06 128 GLU B C 1
ATOM 1976 O O . GLU B 1 128 ? 10.906 21.078 1.746 1 89.06 128 GLU B O 1
#

pLDDT: mean 87.07, std 15.63, range [28.23, 98.06]